Protein AF-A0A939E049-F1 (afdb_monomer_lite)

Structure (mmCIF, N/CA/C/O backbone):
data_AF-A0A939E049-F1
#
_entry.id   AF-A0A939E049-F1
#
loop_
_atom_site.group_PDB
_atom_site.id
_atom_site.type_symbol
_atom_site.label_atom_id
_atom_site.label_alt_id
_atom_site.label_comp_id
_atom_site.label_asym_id
_atom_site.label_entity_id
_atom_site.label_seq_id
_atom_site.pdbx_PDB_ins_code
_atom_site.Cartn_x
_atom_site.Cartn_y
_atom_site.Cartn_z
_atom_site.occupancy
_atom_site.B_iso_or_equiv
_atom_site.auth_seq_id
_atom_site.auth_comp_id
_atom_site.auth_asym_id
_atom_site.auth_atom_id
_atom_site.pdbx_PDB_model_num
ATOM 1 N N . MET A 1 1 ? -2.236 -3.143 -57.380 1.00 37.94 1 MET A N 1
ATOM 2 C CA . MET A 1 1 ? -2.423 -2.327 -56.163 1.00 37.94 1 MET A CA 1
ATOM 3 C C . MET A 1 1 ? -1.819 -3.123 -55.020 1.00 37.94 1 MET A C 1
ATOM 5 O O . MET A 1 1 ? -2.376 -4.151 -54.667 1.00 37.94 1 MET A O 1
ATOM 9 N N . GLN A 1 2 ? -0.617 -2.761 -54.569 1.00 30.33 2 GLN A N 1
ATOM 10 C CA . GLN A 1 2 ? 0.018 -3.414 -53.423 1.00 30.33 2 GLN A CA 1
ATOM 11 C C . GLN A 1 2 ? -0.693 -2.926 -52.161 1.00 30.33 2 GLN A C 1
ATOM 13 O O . GLN A 1 2 ? -0.712 -1.729 -51.885 1.00 30.33 2 GLN A O 1
ATOM 18 N N . THR A 1 3 ? -1.334 -3.838 -51.439 1.00 31.66 3 THR A N 1
ATOM 19 C CA . THR A 1 3 ? -1.808 -3.597 -50.078 1.00 31.66 3 THR A CA 1
ATOM 20 C C . THR A 1 3 ? -0.589 -3.457 -49.184 1.00 31.66 3 THR A C 1
ATOM 22 O O . THR A 1 3 ? 0.091 -4.438 -48.894 1.00 31.66 3 THR A O 1
ATOM 25 N N . THR A 1 4 ? -0.286 -2.226 -48.786 1.00 34.16 4 THR A N 1
ATOM 26 C CA . THR A 1 4 ? 0.674 -1.944 -47.725 1.00 34.16 4 THR A CA 1
ATOM 27 C C . THR A 1 4 ? 0.083 -2.495 -46.432 1.00 34.16 4 THR A C 1
ATOM 29 O O . THR A 1 4 ? -0.812 -1.889 -45.843 1.00 34.16 4 THR A O 1
ATOM 32 N N . GLU A 1 5 ? 0.525 -3.681 -46.020 1.00 33.44 5 GLU A N 1
ATOM 33 C CA . GLU A 1 5 ? 0.277 -4.163 -44.668 1.00 33.44 5 GLU A CA 1
ATOM 34 C C . GLU A 1 5 ? 0.884 -3.148 -43.699 1.00 33.44 5 GLU A C 1
ATOM 36 O O . GLU A 1 5 ? 2.096 -2.934 -43.654 1.00 33.44 5 GLU A O 1
ATOM 41 N N . SER A 1 6 ? 0.017 -2.481 -42.941 1.00 34.56 6 SER A N 1
ATOM 42 C CA . SER A 1 6 ? 0.416 -1.753 -41.747 1.00 34.56 6 SER A CA 1
ATOM 43 C C . SER A 1 6 ? 0.964 -2.780 -40.757 1.00 34.56 6 SER A C 1
ATOM 45 O O . SER A 1 6 ? 0.207 -3.394 -40.001 1.00 34.56 6 SER A O 1
ATOM 47 N N . MET A 1 7 ? 2.280 -3.013 -40.790 1.00 31.47 7 MET A N 1
ATOM 48 C CA . MET A 1 7 ? 2.975 -3.712 -39.715 1.00 31.47 7 MET A CA 1
ATOM 49 C C . MET A 1 7 ? 2.824 -2.860 -38.461 1.00 31.47 7 MET A C 1
ATOM 51 O O . MET A 1 7 ? 3.573 -1.916 -38.216 1.00 31.47 7 MET A O 1
ATOM 55 N N . THR A 1 8 ? 1.811 -3.182 -37.666 1.00 34.44 8 THR A N 1
ATOM 56 C CA . THR A 1 8 ? 1.697 -2.661 -36.312 1.00 34.44 8 THR A CA 1
ATOM 57 C C . THR A 1 8 ? 2.803 -3.349 -35.518 1.00 34.44 8 THR A C 1
ATOM 59 O O . THR A 1 8 ? 2.624 -4.465 -35.037 1.00 34.44 8 THR A O 1
ATOM 62 N N . TYR A 1 9 ? 3.987 -2.733 -35.462 1.00 35.28 9 TYR A N 1
ATOM 63 C CA . TYR A 1 9 ? 5.087 -3.173 -34.607 1.00 35.28 9 TYR A CA 1
ATOM 64 C C . TYR A 1 9 ? 4.643 -3.016 -33.148 1.00 35.28 9 TYR A C 1
ATOM 66 O O . TYR A 1 9 ? 4.849 -1.976 -32.530 1.00 35.28 9 TYR A O 1
ATOM 74 N N . GLY A 1 10 ? 3.974 -4.031 -32.603 1.00 39.75 10 GLY A N 1
ATOM 75 C CA . GLY A 1 10 ? 3.722 -4.108 -31.170 1.00 39.75 10 GLY A CA 1
ATOM 76 C C . GLY A 1 10 ? 5.048 -4.370 -30.469 1.00 39.75 10 GLY A C 1
ATOM 77 O O . GLY A 1 10 ? 5.651 -5.424 -30.690 1.00 39.75 10 GLY A O 1
ATOM 78 N N . LEU A 1 11 ? 5.510 -3.441 -29.623 1.00 49.62 11 LEU A N 1
ATOM 79 C CA . LEU A 1 11 ? 6.768 -3.611 -28.887 1.00 49.62 11 LEU A CA 1
ATOM 80 C C . LEU A 1 11 ? 6.689 -4.852 -27.973 1.00 49.62 11 LEU A C 1
ATOM 82 O O . LEU A 1 11 ? 7.727 -5.414 -27.637 1.00 49.62 11 LEU A O 1
ATOM 86 N N . ALA A 1 12 ? 5.477 -5.335 -27.671 1.00 49.59 12 ALA A N 1
ATOM 87 C CA . ALA A 1 12 ? 5.148 -6.582 -26.981 1.00 49.59 12 ALA A CA 1
ATOM 88 C C . ALA A 1 12 ? 5.920 -7.843 -27.433 1.00 49.59 12 ALA A C 1
ATOM 90 O O . ALA A 1 12 ? 6.139 -8.726 -26.604 1.00 49.59 12 ALA A O 1
ATOM 91 N N . PHE A 1 13 ? 6.347 -7.941 -28.701 1.00 52.72 13 PHE A N 1
ATOM 92 C CA . PHE A 1 13 ? 7.025 -9.134 -29.247 1.00 52.72 13 PHE A CA 1
ATOM 93 C C . PHE A 1 13 ? 8.553 -8.996 -29.374 1.00 52.72 13 PHE A C 1
ATOM 95 O O . PHE A 1 13 ? 9.225 -9.947 -29.771 1.00 52.72 13 PHE A O 1
ATOM 102 N N . ALA A 1 14 ? 9.118 -7.832 -29.039 1.00 65.19 14 ALA A N 1
ATOM 103 C CA . ALA A 1 14 ? 10.552 -7.569 -29.136 1.00 65.19 14 ALA A CA 1
ATOM 104 C C . ALA A 1 14 ? 11.279 -7.801 -27.797 1.00 65.19 14 ALA A C 1
ATOM 106 O O . ALA A 1 14 ? 10.735 -7.549 -26.722 1.00 65.19 14 ALA A O 1
ATOM 107 N N . GLY A 1 15 ? 12.532 -8.266 -27.865 1.00 72.56 15 GLY A N 1
ATOM 108 C CA . GLY A 1 15 ? 13.430 -8.380 -26.711 1.00 72.56 15 GLY A CA 1
ATOM 109 C C . GLY A 1 15 ? 14.356 -7.166 -26.587 1.00 72.56 15 GLY A C 1
ATOM 110 O O . GLY A 1 15 ? 15.141 -6.903 -27.502 1.00 72.56 15 GLY A O 1
ATOM 111 N N . TYR A 1 16 ? 14.325 -6.464 -25.456 1.00 80.00 16 TYR A N 1
ATOM 112 C CA . TYR A 1 16 ? 15.105 -5.239 -25.209 1.00 80.00 16 TYR A CA 1
ATOM 113 C C . TYR A 1 16 ? 16.393 -5.527 -24.442 1.00 80.00 16 TYR A C 1
ATOM 115 O O . TYR A 1 16 ? 16.383 -6.362 -23.545 1.00 80.00 16 TYR A O 1
ATOM 123 N N . SER A 1 17 ? 17.499 -4.845 -24.755 1.00 85.19 17 SER A N 1
ATOM 124 C CA . SER A 1 17 ? 18.690 -4.889 -23.892 1.00 85.19 17 SER A CA 1
ATOM 125 C C . SER A 1 17 ? 18.440 -4.112 -22.596 1.00 85.19 17 SER A C 1
ATOM 127 O O . SER A 1 17 ? 17.544 -3.269 -22.534 1.00 85.19 17 SER A O 1
ATOM 129 N N . LEU A 1 18 ? 19.254 -4.355 -21.563 1.00 84.25 18 LEU A N 1
ATOM 130 C CA . LEU A 1 18 ? 19.181 -3.596 -20.309 1.00 84.25 18 LEU A CA 1
ATOM 131 C C . LEU A 1 18 ? 19.306 -2.081 -20.538 1.00 84.25 18 LEU A C 1
ATOM 133 O O . LEU A 1 18 ? 18.567 -1.314 -19.931 1.00 84.25 18 LEU A O 1
ATOM 137 N N . GLU A 1 19 ? 20.197 -1.670 -21.440 1.00 86.56 19 GLU A N 1
ATOM 138 C CA . GLU A 1 19 ? 20.427 -0.263 -21.793 1.00 86.56 19 GLU A CA 1
ATOM 139 C C . GLU A 1 19 ? 19.165 0.365 -22.399 1.00 86.56 19 GLU A C 1
ATOM 141 O O . GLU A 1 19 ? 18.721 1.417 -21.943 1.00 86.56 19 GLU A O 1
ATOM 146 N N . SER A 1 20 ? 18.516 -0.318 -23.351 1.00 85.50 20 SER A N 1
ATOM 147 C CA . SER A 1 20 ? 17.261 0.165 -23.940 1.00 85.50 20 SER A CA 1
ATOM 148 C C . SER A 1 20 ? 16.131 0.232 -22.913 1.00 85.50 20 SER A C 1
ATOM 150 O O . SER A 1 20 ? 15.337 1.167 -22.932 1.00 85.50 20 SER A O 1
ATOM 152 N N . VAL A 1 21 ? 16.055 -0.724 -21.981 1.00 85.38 21 VAL A N 1
ATOM 153 C CA . VAL A 1 21 ? 15.070 -0.670 -20.889 1.00 85.38 21 VAL A CA 1
ATOM 154 C C . VAL A 1 21 ? 15.320 0.530 -19.977 1.00 85.38 21 VAL A C 1
ATOM 156 O O . VAL A 1 21 ? 14.376 1.225 -19.608 1.00 85.38 21 VAL A O 1
ATOM 159 N N . GLN A 1 22 ? 16.576 0.788 -19.611 1.00 87.06 22 GLN A N 1
ATOM 160 C CA . GLN A 1 22 ? 16.952 1.929 -18.774 1.00 87.06 22 GLN A CA 1
ATOM 161 C C . GLN A 1 22 ? 16.591 3.260 -19.434 1.00 87.06 22 GLN A C 1
ATOM 163 O O . GLN A 1 22 ? 16.069 4.145 -18.755 1.00 87.06 22 GLN A O 1
ATOM 168 N N . GLU A 1 23 ? 16.824 3.376 -20.741 1.00 86.44 23 GLU A N 1
ATOM 169 C CA . GLU A 1 23 ? 16.473 4.546 -21.541 1.00 86.44 23 GLU A CA 1
ATOM 170 C C . GLU A 1 23 ? 14.954 4.741 -21.619 1.00 86.44 23 GLU A C 1
ATOM 172 O O . GLU A 1 23 ? 14.451 5.780 -21.192 1.00 86.44 23 GLU A O 1
ATOM 177 N N . ILE A 1 24 ? 14.210 3.721 -22.067 1.00 83.31 24 ILE A N 1
ATOM 178 C CA . ILE A 1 24 ? 12.747 3.786 -22.229 1.00 83.31 24 ILE A CA 1
ATOM 179 C C . ILE A 1 24 ? 12.058 4.096 -20.897 1.00 83.31 24 ILE A C 1
ATOM 181 O O . ILE A 1 24 ? 11.132 4.905 -20.834 1.00 83.31 24 ILE A O 1
ATOM 185 N N . LEU A 1 25 ? 12.504 3.455 -19.815 1.00 80.19 25 LEU A N 1
ATOM 186 C CA . LEU A 1 25 ? 11.903 3.641 -18.500 1.00 80.19 25 LEU A CA 1
ATOM 187 C C . LEU A 1 25 ? 12.469 4.846 -17.752 1.00 80.19 25 LEU A C 1
ATOM 189 O O . LEU A 1 25 ? 11.893 5.210 -16.729 1.00 80.19 25 LEU A O 1
ATOM 193 N N . GLY A 1 26 ? 13.574 5.452 -18.196 1.00 82.62 26 GLY A N 1
ATOM 194 C CA . GLY A 1 26 ? 14.281 6.517 -17.480 1.00 82.62 26 GLY A CA 1
ATOM 195 C C . GLY A 1 26 ? 14.692 6.098 -16.064 1.00 82.62 26 GLY A C 1
ATOM 196 O O . GLY A 1 26 ? 14.348 6.780 -15.086 1.00 82.62 26 GLY A O 1
ATOM 197 N N . ILE A 1 27 ? 15.332 4.934 -15.923 1.00 80.00 27 ILE A N 1
ATOM 198 C CA . ILE A 1 27 ? 15.734 4.346 -14.634 1.00 80.00 27 ILE A CA 1
ATOM 199 C C . ILE A 1 27 ? 17.224 3.997 -14.603 1.00 80.00 27 ILE A C 1
ATOM 201 O O . ILE A 1 27 ? 17.812 3.629 -15.612 1.00 80.00 27 ILE A O 1
ATOM 205 N N . SER A 1 28 ? 17.833 4.074 -13.417 1.00 83.75 28 SER A N 1
ATOM 206 C CA . SER A 1 28 ? 19.213 3.629 -13.203 1.00 83.75 28 SER A CA 1
ATOM 207 C C . SER A 1 28 ? 19.324 2.104 -13.121 1.00 83.75 28 SER A C 1
ATOM 209 O O . SER A 1 28 ? 18.340 1.414 -12.846 1.00 83.75 28 SER A O 1
ATOM 211 N N . ASP A 1 29 ? 20.544 1.581 -13.252 1.00 82.06 29 ASP A N 1
ATOM 212 C CA . ASP A 1 29 ? 20.837 0.149 -13.113 1.00 82.06 29 ASP A CA 1
ATOM 213 C C . ASP A 1 29 ? 20.329 -0.450 -11.793 1.00 82.06 29 ASP A C 1
ATOM 215 O O . ASP A 1 29 ? 19.644 -1.473 -11.781 1.00 82.06 29 ASP A O 1
ATOM 219 N N . GLY A 1 30 ? 20.532 0.254 -10.676 1.00 78.75 30 GLY A N 1
ATOM 220 C CA . GLY A 1 30 ? 20.027 -0.185 -9.374 1.00 78.75 30 GLY A CA 1
ATOM 221 C C . GLY A 1 30 ? 18.496 -0.293 -9.308 1.00 78.75 30 GLY A C 1
ATOM 222 O O . GLY A 1 30 ? 17.971 -1.158 -8.607 1.00 78.75 30 GLY A O 1
ATOM 223 N N . ARG A 1 31 ? 17.762 0.552 -10.048 1.00 77.50 31 ARG A N 1
ATOM 224 C CA . ARG A 1 31 ? 16.296 0.451 -10.165 1.00 77.50 31 ARG A CA 1
ATOM 225 C C . ARG A 1 31 ? 15.887 -0.678 -11.110 1.00 77.50 31 ARG A C 1
ATOM 227 O O . ARG A 1 31 ? 14.965 -1.411 -10.775 1.00 77.50 31 ARG A O 1
ATOM 234 N N . ALA A 1 32 ? 16.589 -0.863 -12.227 1.00 80.56 32 ALA A N 1
ATOM 235 C CA . ALA A 1 32 ? 16.346 -1.982 -13.136 1.00 80.56 32 ALA A CA 1
ATOM 236 C C . ALA A 1 32 ? 16.563 -3.333 -12.432 1.00 80.56 32 ALA A C 1
ATOM 238 O O . ALA A 1 32 ? 15.713 -4.216 -12.517 1.00 80.56 32 ALA A O 1
ATOM 239 N N . LYS A 1 33 ? 17.635 -3.467 -11.638 1.00 78.44 33 LYS A N 1
ATOM 240 C CA . LYS A 1 33 ? 17.877 -4.649 -10.799 1.00 78.44 33 LYS A CA 1
ATOM 241 C C . LYS A 1 33 ? 16.715 -4.921 -9.840 1.00 78.44 33 LYS A C 1
ATOM 243 O O . LYS A 1 33 ? 16.215 -6.036 -9.811 1.00 78.44 33 LYS A O 1
ATOM 248 N N . LYS A 1 34 ? 16.248 -3.897 -9.126 1.00 73.31 34 LYS A N 1
ATOM 249 C CA . LYS A 1 34 ? 15.100 -3.993 -8.213 1.00 73.31 34 LYS A CA 1
ATOM 250 C C . LYS A 1 34 ? 13.823 -4.482 -8.906 1.00 73.31 34 LYS A C 1
ATOM 252 O O . LYS A 1 34 ? 13.119 -5.322 -8.359 1.00 73.31 34 LYS A O 1
ATOM 257 N N . LEU A 1 35 ? 13.549 -4.002 -10.121 1.00 76.38 35 LEU A N 1
ATOM 258 C CA . LEU A 1 35 ? 12.419 -4.480 -10.927 1.00 76.38 35 LEU A CA 1
ATOM 259 C C . LEU A 1 35 ? 12.574 -5.957 -11.335 1.00 76.38 35 LEU A C 1
ATOM 261 O O . LEU A 1 35 ? 11.581 -6.684 -11.341 1.00 76.38 35 LEU A O 1
ATOM 265 N N . ARG A 1 36 ? 13.799 -6.420 -11.632 1.00 75.75 36 ARG A N 1
ATOM 266 C CA . ARG A 1 36 ? 14.085 -7.842 -11.918 1.00 75.75 36 ARG A CA 1
ATOM 267 C C . ARG A 1 36 ? 13.884 -8.731 -10.697 1.00 75.75 36 ARG A C 1
ATOM 269 O O . ARG A 1 36 ? 13.180 -9.727 -10.797 1.00 75.75 36 ARG A O 1
ATOM 276 N N . ASP A 1 37 ? 14.448 -8.347 -9.550 1.00 69.31 37 ASP A N 1
ATOM 277 C CA . ASP A 1 37 ? 14.369 -9.115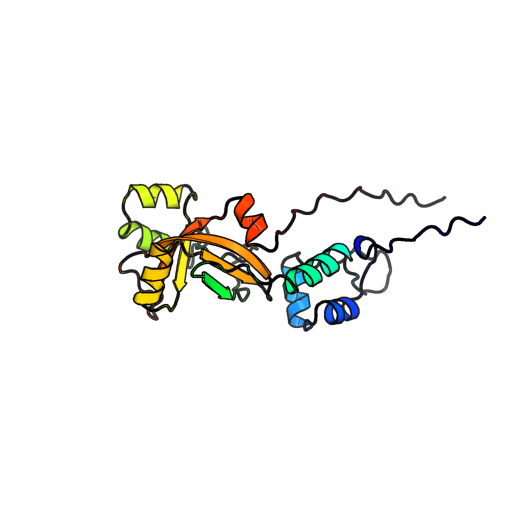 -8.296 1.00 69.31 37 ASP A CA 1
ATOM 278 C C . ASP A 1 37 ? 12.907 -9.351 -7.851 1.00 69.31 37 ASP A C 1
ATOM 280 O O . ASP A 1 37 ? 12.624 -10.265 -7.081 1.00 69.31 37 ASP A O 1
ATOM 284 N N . GLN A 1 38 ? 11.975 -8.533 -8.352 1.00 63.53 38 GLN A N 1
ATOM 285 C CA . GLN A 1 38 ? 10.536 -8.582 -8.079 1.00 63.53 38 GLN A CA 1
ATOM 286 C C . GLN A 1 38 ? 9.701 -9.145 -9.241 1.00 63.53 38 GLN A C 1
ATOM 288 O O . GLN A 1 38 ? 8.477 -9.038 -9.228 1.00 63.53 38 GLN A O 1
ATOM 293 N N . ASN A 1 39 ? 10.332 -9.715 -10.274 1.00 68.50 39 ASN A N 1
ATOM 294 C CA . ASN A 1 39 ? 9.663 -10.234 -11.475 1.00 68.50 39 ASN A CA 1
ATOM 295 C C . ASN A 1 39 ? 8.764 -9.208 -12.206 1.00 68.50 39 ASN A C 1
ATOM 297 O O . ASN A 1 39 ? 7.828 -9.597 -12.908 1.00 68.50 39 ASN A O 1
ATOM 301 N N . LEU A 1 40 ? 9.041 -7.904 -12.059 1.00 70.50 40 LEU A N 1
ATOM 302 C CA . LEU A 1 40 ? 8.375 -6.823 -12.804 1.00 70.50 40 LEU A CA 1
ATOM 303 C C . LEU A 1 40 ? 9.030 -6.578 -14.166 1.00 70.50 40 LEU A C 1
ATOM 305 O O . LEU A 1 40 ? 8.385 -6.081 -15.082 1.00 70.50 40 LEU A O 1
ATOM 309 N N . LEU A 1 41 ? 10.312 -6.919 -14.284 1.00 75.56 41 LEU A N 1
ATOM 310 C CA . LEU A 1 41 ? 11.079 -6.865 -15.519 1.00 75.56 41 LEU A CA 1
ATOM 311 C C . LEU A 1 41 ? 11.722 -8.237 -15.734 1.00 75.56 41 LEU A C 1
ATOM 313 O O . LEU A 1 41 ? 12.724 -8.555 -15.092 1.00 75.56 41 LEU A O 1
ATOM 317 N N . ARG A 1 42 ? 11.133 -9.076 -16.591 1.00 73.81 42 ARG A N 1
ATOM 318 C CA . ARG A 1 42 ? 11.570 -10.470 -16.735 1.00 73.81 42 ARG A CA 1
ATOM 319 C C . ARG A 1 42 ? 12.596 -10.623 -17.856 1.00 73.81 42 ARG A C 1
ATOM 321 O O . ARG A 1 42 ? 12.327 -10.187 -18.982 1.00 73.81 42 ARG A O 1
ATOM 328 N N . PRO A 1 43 ? 13.752 -11.254 -17.587 1.00 74.06 43 PRO A N 1
ATOM 329 C CA . PRO A 1 43 ? 14.668 -11.625 -18.646 1.00 74.06 43 PRO A CA 1
ATOM 330 C C . PRO A 1 43 ? 14.069 -12.776 -19.469 1.00 74.06 43 PRO A C 1
ATOM 332 O O . PRO A 1 43 ? 13.550 -13.748 -18.920 1.00 74.06 43 PRO A O 1
ATOM 335 N N . THR A 1 44 ? 14.146 -12.687 -20.792 1.00 69.06 44 THR A N 1
ATOM 336 C CA . THR A 1 44 ? 13.925 -13.825 -21.682 1.00 69.06 44 THR A CA 1
ATOM 337 C C . THR A 1 44 ? 15.155 -14.731 -21.632 1.00 69.06 44 THR A C 1
ATOM 339 O O . THR A 1 44 ? 16.274 -14.215 -21.728 1.00 69.06 44 THR A O 1
ATOM 342 N N . PRO A 1 45 ? 14.989 -16.057 -21.507 1.00 59.19 45 PRO A N 1
ATOM 343 C CA . PRO A 1 45 ? 16.111 -16.979 -21.604 1.00 59.19 45 PRO A CA 1
ATOM 344 C C . PRO A 1 45 ? 16.710 -16.886 -23.012 1.00 59.19 45 PRO A C 1
ATOM 346 O O . PRO A 1 45 ? 16.058 -17.241 -23.988 1.00 59.19 45 PRO A O 1
ATOM 349 N N . ASP A 1 46 ? 17.934 -16.370 -23.122 1.00 55.12 46 ASP A N 1
ATOM 350 C CA . ASP A 1 46 ? 18.662 -16.332 -24.390 1.00 55.12 46 ASP A CA 1
ATOM 351 C C . ASP A 1 46 ? 19.449 -17.645 -24.541 1.00 55.12 46 ASP A C 1
ATOM 353 O O . ASP A 1 46 ? 20.267 -17.998 -23.687 1.00 55.12 46 ASP A O 1
ATOM 357 N N . SER A 1 47 ? 19.177 -18.408 -25.602 1.00 44.91 47 SER A N 1
ATOM 358 C CA . SER A 1 47 ? 19.735 -19.748 -25.850 1.00 44.91 47 SER A CA 1
ATOM 359 C C . SER A 1 47 ? 21.162 -19.729 -26.428 1.00 44.91 47 SER A C 1
ATOM 361 O O . SER A 1 47 ? 21.641 -20.735 -26.949 1.00 44.91 47 SER A O 1
ATOM 363 N N . GLY A 1 48 ? 21.857 -18.590 -26.366 1.00 46.53 48 GLY A N 1
ATOM 364 C CA . GLY A 1 48 ? 23.174 -18.383 -26.966 1.00 46.53 48 GLY A CA 1
ATOM 365 C C . GLY A 1 48 ? 24.307 -18.244 -25.947 1.00 46.53 48 GLY A C 1
ATOM 366 O O . GLY A 1 48 ? 24.185 -17.569 -24.925 1.00 46.53 48 GLY A O 1
ATOM 367 N N . LYS A 1 49 ? 25.467 -18.841 -26.252 1.00 42.94 49 LYS A N 1
ATOM 368 C CA . LYS A 1 49 ? 26.731 -18.623 -25.525 1.00 42.94 49 LYS A CA 1
ATOM 369 C C . LYS A 1 49 ? 27.180 -17.161 -25.674 1.00 42.94 49 LYS A C 1
ATOM 371 O O . LYS A 1 49 ? 27.932 -16.827 -26.580 1.00 42.94 49 LYS A O 1
ATOM 376 N N . GLY A 1 50 ? 26.720 -16.298 -24.772 1.00 50.34 50 GLY A N 1
ATOM 377 C CA . GLY A 1 50 ? 27.086 -14.881 -24.727 1.00 50.34 50 GLY A CA 1
ATOM 378 C C . GLY A 1 50 ? 26.063 -14.083 -23.929 1.00 50.34 50 GLY A C 1
ATOM 379 O O . GLY A 1 50 ? 25.123 -13.548 -24.496 1.00 50.34 50 GLY A O 1
ATOM 380 N N . LYS A 1 51 ? 26.239 -14.044 -22.603 1.00 54.50 51 LYS A N 1
ATOM 381 C CA . LYS A 1 51 ? 25.315 -13.507 -21.586 1.00 54.50 51 LYS A CA 1
ATOM 382 C C . LYS A 1 51 ? 24.941 -12.028 -21.793 1.00 54.50 51 LYS A C 1
ATOM 384 O O . LYS A 1 51 ? 25.479 -11.158 -21.110 1.00 54.50 51 LYS A O 1
ATOM 389 N N . ARG A 1 52 ? 24.001 -11.722 -22.683 1.00 65.31 52 ARG A N 1
ATOM 390 C CA . ARG A 1 52 ? 23.271 -10.450 -22.655 1.00 65.31 52 ARG A CA 1
ATOM 391 C C . ARG A 1 52 ? 21.818 -10.757 -22.353 1.00 65.31 52 ARG A C 1
ATOM 393 O O . ARG A 1 52 ? 21.138 -11.391 -23.145 1.00 65.31 52 ARG A O 1
ATOM 400 N N . GLU A 1 53 ? 21.370 -10.347 -21.173 1.00 73.44 53 GLU A N 1
ATOM 401 C CA . GLU A 1 53 ? 19.961 -10.460 -20.813 1.00 73.44 53 GLU A CA 1
ATOM 402 C C . GLU A 1 53 ? 19.131 -9.607 -21.771 1.00 73.44 53 GLU A C 1
ATOM 404 O O . GLU A 1 53 ? 19.451 -8.439 -22.023 1.00 73.44 53 GLU A O 1
ATOM 409 N N . ARG A 1 54 ? 18.064 -10.203 -22.299 1.00 79.56 54 ARG A N 1
ATOM 410 C CA . ARG A 1 54 ? 17.032 -9.486 -23.043 1.00 79.56 54 ARG A CA 1
ATOM 411 C C . ARG A 1 54 ? 15.755 -9.474 -22.223 1.00 79.56 54 ARG A C 1
ATOM 413 O O . ARG A 1 54 ? 15.509 -10.412 -21.477 1.00 79.56 54 ARG A O 1
ATOM 420 N N . PHE A 1 55 ? 14.959 -8.424 -22.341 1.00 79.56 55 PHE A N 1
ATOM 421 C CA . PHE A 1 55 ? 13.748 -8.219 -21.552 1.00 79.56 55 PHE A CA 1
ATOM 422 C C . PHE A 1 55 ? 12.517 -8.231 -22.439 1.00 79.56 55 P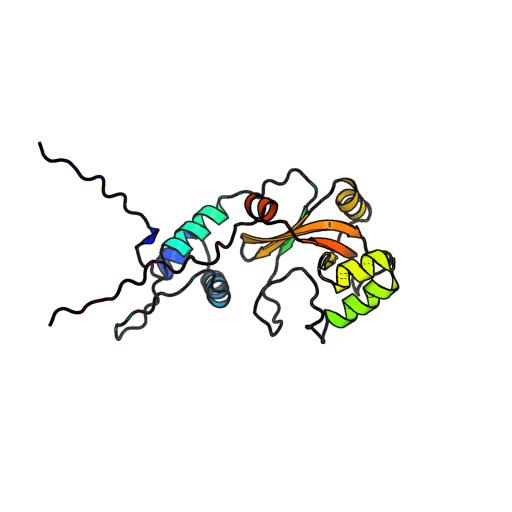HE A C 1
ATOM 424 O O . PHE A 1 55 ? 12.541 -7.690 -23.546 1.00 79.56 55 PHE A O 1
ATOM 431 N N . VAL A 1 56 ? 11.441 -8.837 -21.938 1.00 76.00 56 VAL A N 1
ATOM 432 C CA . VAL A 1 56 ? 10.169 -8.938 -22.659 1.00 76.00 56 VAL A CA 1
ATOM 433 C C . VAL A 1 56 ? 9.612 -7.536 -22.903 1.00 76.00 56 VAL A C 1
ATOM 435 O O . VAL A 1 56 ? 9.359 -6.793 -21.956 1.00 76.00 56 VAL A O 1
ATOM 438 N N . GLY A 1 57 ? 9.373 -7.178 -24.164 1.00 72.12 57 GLY A N 1
ATOM 439 C CA . GLY A 1 57 ? 8.856 -5.863 -24.533 1.00 72.12 57 GLY A CA 1
ATOM 440 C C . GLY A 1 57 ? 7.517 -5.500 -23.906 1.00 72.12 57 GLY A C 1
ATOM 441 O O . GLY A 1 57 ? 7.299 -4.339 -23.582 1.00 72.12 57 GLY A O 1
ATOM 442 N N . TRP A 1 58 ? 6.671 -6.493 -23.626 1.00 70.88 58 TRP A N 1
ATOM 443 C CA . TRP A 1 58 ? 5.440 -6.300 -22.860 1.00 70.88 58 TRP A CA 1
ATOM 444 C C . TRP A 1 58 ? 5.691 -5.710 -21.463 1.00 70.88 58 TRP A C 1
ATOM 446 O O . TRP A 1 58 ? 4.977 -4.800 -21.046 1.00 70.88 58 TRP A O 1
ATOM 456 N N . ASP A 1 59 ? 6.711 -6.197 -20.746 1.00 73.00 59 ASP A N 1
ATOM 457 C CA . ASP A 1 59 ? 7.050 -5.688 -19.410 1.00 73.00 59 ASP A CA 1
ATOM 458 C C . ASP A 1 59 ? 7.541 -4.235 -19.511 1.00 73.00 59 ASP A C 1
ATOM 460 O O . ASP A 1 59 ? 7.171 -3.388 -18.701 1.00 73.00 59 ASP A O 1
ATOM 464 N N . VAL A 1 60 ? 8.319 -3.924 -20.552 1.00 76.12 60 VAL A N 1
ATOM 465 C CA . VAL A 1 60 ? 8.854 -2.579 -20.809 1.00 76.12 60 VAL A CA 1
ATOM 466 C C . VAL A 1 60 ? 7.743 -1.593 -21.181 1.00 76.12 60 VAL A C 1
ATOM 468 O O . VAL A 1 60 ? 7.656 -0.529 -20.573 1.00 76.12 60 VAL A O 1
ATOM 471 N N . GLU A 1 61 ? 6.862 -1.941 -22.124 1.00 72.19 61 GLU A N 1
ATOM 472 C CA . GLU A 1 61 ? 5.692 -1.127 -22.494 1.00 72.19 61 GLU A CA 1
ATOM 473 C C . GLU A 1 61 ? 4.788 -0.877 -21.292 1.00 72.19 61 GLU A C 1
ATOM 475 O O . GLU A 1 61 ? 4.352 0.251 -21.055 1.00 72.19 61 GLU A O 1
ATOM 480 N N . TYR A 1 62 ? 4.520 -1.928 -20.515 1.00 72.56 62 TYR A N 1
ATOM 481 C CA . TYR A 1 62 ? 3.693 -1.834 -19.328 1.00 72.56 62 TYR A CA 1
ATOM 482 C C . TYR A 1 62 ? 4.292 -0.863 -18.306 1.00 72.56 62 TYR A C 1
ATOM 484 O O . TYR A 1 62 ? 3.595 0.040 -17.843 1.00 72.56 62 TYR A O 1
ATOM 492 N N . LEU A 1 63 ? 5.578 -1.012 -17.978 1.00 76.19 63 LEU A N 1
ATOM 493 C CA . LEU A 1 63 ? 6.263 -0.141 -17.023 1.00 76.19 63 LEU A CA 1
ATOM 494 C C . LEU A 1 63 ? 6.356 1.303 -17.545 1.00 76.19 63 LEU A C 1
ATOM 496 O O . LEU A 1 63 ? 6.158 2.245 -16.776 1.00 76.19 63 LEU A O 1
ATOM 500 N N . ALA A 1 64 ? 6.587 1.502 -18.844 1.00 75.25 64 ALA A N 1
ATOM 501 C CA . ALA A 1 64 ? 6.605 2.827 -19.461 1.00 75.25 64 ALA A CA 1
ATOM 502 C C . ALA A 1 64 ? 5.230 3.510 -19.366 1.00 75.25 64 ALA A C 1
ATOM 504 O O . ALA A 1 64 ? 5.131 4.650 -18.907 1.00 75.25 64 ALA A O 1
ATOM 505 N N . ALA A 1 65 ? 4.157 2.796 -19.720 1.00 70.19 65 ALA A N 1
ATOM 506 C CA . ALA A 1 65 ? 2.789 3.298 -19.628 1.00 70.19 65 ALA A CA 1
ATOM 507 C C . ALA A 1 65 ? 2.353 3.538 -18.177 1.00 70.19 65 ALA A C 1
ATOM 509 O O . ALA A 1 65 ? 1.725 4.551 -17.879 1.00 70.19 65 ALA A O 1
ATOM 510 N N . ALA A 1 66 ? 2.694 2.635 -17.255 1.00 69.19 66 ALA A N 1
ATOM 511 C CA . ALA A 1 66 ? 2.356 2.775 -15.844 1.00 69.19 66 ALA A CA 1
ATOM 512 C C . ALA A 1 66 ? 3.057 3.982 -15.201 1.00 69.19 66 ALA A C 1
ATOM 514 O O . ALA A 1 66 ? 2.459 4.654 -14.369 1.00 69.19 66 ALA A O 1
ATOM 515 N N . ARG A 1 67 ? 4.277 4.329 -15.629 1.00 69.69 67 ARG A N 1
ATOM 516 C CA . ARG A 1 67 ? 4.990 5.523 -15.144 1.00 69.69 67 ARG A CA 1
ATOM 517 C C . ARG A 1 67 ? 4.335 6.840 -15.583 1.00 69.69 67 ARG A C 1
ATOM 519 O O . ARG A 1 67 ? 4.513 7.855 -14.916 1.00 69.69 67 ARG A O 1
ATOM 526 N N . GLN A 1 68 ? 3.589 6.832 -16.687 1.00 66.19 68 GLN A N 1
ATOM 527 C CA . GLN A 1 68 ? 2.870 8.007 -17.196 1.00 66.19 68 GLN A CA 1
ATOM 528 C C . GLN A 1 68 ? 1.466 8.167 -16.594 1.00 66.19 68 GLN A C 1
ATOM 530 O O . GLN A 1 68 ? 0.820 9.194 -16.806 1.00 66.19 68 GLN A O 1
ATOM 535 N N . ARG A 1 69 ? 0.975 7.180 -15.835 1.00 67.19 69 ARG A N 1
ATOM 536 C CA . ARG A 1 69 ? -0.320 7.273 -15.158 1.00 67.19 69 ARG A CA 1
ATOM 537 C C . ARG A 1 69 ? -0.148 8.027 -13.848 1.00 67.19 69 ARG A C 1
ATOM 539 O O . ARG A 1 69 ? 0.466 7.535 -12.906 1.00 67.19 69 ARG A O 1
ATOM 546 N N . ALA A 1 70 ? -0.706 9.232 -13.786 1.00 65.81 70 ALA A N 1
ATOM 547 C CA . ALA A 1 70 ? -0.918 9.890 -12.508 1.00 65.81 70 ALA A CA 1
ATOM 548 C C . ALA A 1 70 ? -1.879 9.036 -11.671 1.00 65.81 70 ALA A C 1
ATOM 550 O O . ALA A 1 70 ? -2.872 8.532 -12.200 1.00 65.81 70 ALA A O 1
ATOM 551 N N . LEU A 1 71 ? -1.601 8.890 -10.374 1.00 68.62 71 LEU A N 1
ATOM 552 C CA . LEU A 1 71 ? -2.573 8.316 -9.450 1.00 68.62 71 LEU A CA 1
ATOM 553 C C . LEU A 1 71 ? -3.800 9.245 -9.458 1.00 68.62 71 LEU A C 1
ATOM 555 O O . LEU A 1 71 ? -3.636 10.431 -9.158 1.00 68.62 71 LEU A O 1
ATOM 559 N N . PRO A 1 72 ? -5.004 8.775 -9.829 1.00 66.06 72 PRO A N 1
ATOM 560 C CA . PRO A 1 72 ? -6.197 9.609 -9.800 1.00 66.06 72 PRO A CA 1
ATOM 561 C C . PRO A 1 72 ? -6.626 9.796 -8.343 1.00 66.06 72 PRO A C 1
ATOM 563 O O . PRO A 1 72 ? -7.455 9.054 -7.819 1.00 66.06 72 PRO A O 1
ATOM 566 N N . VAL A 1 73 ? -5.999 10.755 -7.662 1.00 65.25 73 VAL A N 1
ATOM 567 C CA . VAL A 1 73 ? -6.231 11.008 -6.242 1.00 65.25 73 VAL A CA 1
ATOM 568 C C . VAL A 1 73 ? -7.345 12.033 -6.074 1.00 65.25 73 VAL A C 1
ATOM 570 O O . VAL A 1 73 ? -7.116 13.236 -6.150 1.00 65.25 73 VAL A O 1
ATOM 573 N N . THR A 1 74 ? -8.570 11.562 -5.858 1.00 78.38 74 THR A N 1
ATOM 574 C CA . THR A 1 74 ? -9.714 12.428 -5.513 1.00 78.38 74 THR A CA 1
ATOM 575 C C . THR A 1 74 ? -9.949 12.529 -4.006 1.00 78.38 74 THR A C 1
ATOM 577 O O . THR A 1 74 ? -10.867 13.219 -3.580 1.00 78.38 74 THR A O 1
ATOM 580 N N . GLN A 1 75 ? -9.141 11.834 -3.203 1.00 85.25 75 GLN A N 1
ATOM 581 C CA . GLN A 1 75 ? -9.317 11.664 -1.760 1.00 85.25 75 GLN A CA 1
ATOM 582 C C . GLN A 1 75 ? -7.961 11.662 -1.031 1.00 85.25 75 GLN A C 1
ATOM 584 O O . GLN A 1 75 ? -6.928 11.441 -1.672 1.00 85.25 75 GLN A O 1
ATOM 589 N N . PRO A 1 76 ? -7.914 11.893 0.293 1.00 90.62 76 PRO A N 1
ATOM 590 C CA . PRO A 1 76 ? -6.664 11.871 1.051 1.00 90.62 76 PRO A CA 1
ATOM 591 C C . PRO A 1 76 ? -5.920 10.554 0.856 1.00 90.62 76 PRO A C 1
ATOM 593 O O . PRO A 1 76 ? -6.532 9.486 0.844 1.00 90.62 76 PRO A O 1
ATOM 596 N N . THR A 1 77 ? -4.603 10.623 0.661 1.00 89.75 77 THR A N 1
ATOM 597 C CA . THR A 1 77 ? -3.817 9.440 0.298 1.00 89.75 77 THR A CA 1
ATOM 598 C C . THR A 1 77 ? -2.497 9.360 1.040 1.00 89.75 77 THR A C 1
ATOM 600 O O . THR A 1 77 ? -1.694 10.291 1.012 1.00 89.75 77 THR A O 1
ATOM 603 N N . LEU A 1 78 ? -2.256 8.197 1.640 1.00 88.69 78 LEU A N 1
ATOM 604 C CA . LEU A 1 78 ? -0.963 7.782 2.162 1.00 88.69 78 LEU A CA 1
ATOM 605 C C . LEU A 1 78 ? -0.208 6.995 1.104 1.00 88.69 78 LEU A C 1
ATOM 607 O O . LEU A 1 78 ? -0.694 5.982 0.607 1.00 88.69 78 LEU A O 1
ATOM 611 N N . VAL A 1 79 ? 1.009 7.429 0.792 1.00 85.62 79 VAL A N 1
ATOM 612 C CA . VAL A 1 79 ? 1.879 6.722 -0.148 1.00 85.62 79 VAL A CA 1
ATOM 613 C C . VAL A 1 79 ? 3.056 6.131 0.612 1.00 85.62 79 VAL A C 1
ATOM 615 O O . VAL A 1 79 ? 3.917 6.853 1.112 1.00 85.62 79 VAL A O 1
ATOM 618 N N . CYS A 1 80 ? 3.107 4.803 0.685 1.00 77.19 80 CYS A N 1
ATOM 619 C CA . CYS A 1 80 ? 4.229 4.080 1.265 1.00 77.19 80 CYS A CA 1
ATOM 620 C C . CYS A 1 80 ? 5.293 3.946 0.181 1.00 77.19 80 CYS A C 1
ATOM 622 O O . CYS A 1 80 ? 5.133 3.152 -0.748 1.00 77.19 80 CYS A O 1
ATOM 624 N N . ALA A 1 81 ? 6.364 4.734 0.268 1.00 67.06 81 ALA A N 1
ATOM 625 C CA . ALA A 1 81 ? 7.532 4.539 -0.579 1.00 67.06 81 ALA A CA 1
ATOM 626 C C . ALA A 1 81 ? 8.305 3.316 -0.065 1.00 67.06 81 ALA A C 1
ATOM 628 O O . ALA A 1 81 ? 9.217 3.437 0.750 1.00 67.06 81 ALA A O 1
ATOM 629 N N . MET A 1 82 ? 7.916 2.129 -0.525 1.00 62.16 82 MET A N 1
ATOM 630 C CA . MET A 1 82 ? 8.566 0.883 -0.139 1.00 62.16 82 MET A CA 1
ATOM 631 C C . MET A 1 82 ? 9.947 0.817 -0.805 1.00 62.16 82 MET A C 1
ATOM 633 O O . MET A 1 82 ? 10.083 0.503 -1.991 1.00 62.16 82 MET A O 1
ATOM 637 N N . GLY A 1 83 ? 11.000 1.100 -0.037 1.00 49.31 83 GLY A N 1
ATOM 638 C CA . GLY A 1 83 ? 12.284 0.442 -0.267 1.00 49.31 83 GLY A CA 1
ATOM 639 C C . GLY A 1 83 ? 12.099 -1.047 0.025 1.00 49.31 83 GLY A C 1
ATOM 640 O O . GLY A 1 83 ? 11.319 -1.390 0.904 1.00 49.31 83 GLY A O 1
ATOM 641 N N . VAL A 1 84 ? 12.746 -1.948 -0.720 1.00 42.44 84 VAL A N 1
ATOM 642 C CA . VAL A 1 84 ? 12.728 -3.378 -0.363 1.00 42.44 84 VAL A CA 1
ATOM 643 C C . VAL A 1 84 ? 13.428 -3.515 0.988 1.00 42.44 84 VAL A C 1
ATOM 645 O O . VAL A 1 84 ? 14.653 -3.603 1.034 1.00 42.44 84 VAL A O 1
ATOM 648 N N . GLU A 1 85 ? 12.682 -3.474 2.085 1.00 37.69 85 GLU A N 1
ATOM 649 C CA . GLU A 1 85 ? 13.181 -3.991 3.346 1.00 37.69 85 GLU A CA 1
ATOM 650 C C . GLU A 1 85 ? 13.069 -5.511 3.277 1.00 37.69 85 GLU A C 1
ATOM 652 O O . GLU A 1 85 ? 12.038 -6.075 2.906 1.00 37.69 85 GLU A O 1
ATOM 657 N N . HIS A 1 86 ? 14.207 -6.155 3.518 1.00 36.91 86 HIS A N 1
ATOM 658 C CA . HIS A 1 86 ? 14.402 -7.595 3.467 1.00 36.91 86 HIS A CA 1
ATOM 659 C C . HIS A 1 86 ? 13.502 -8.287 4.500 1.00 36.91 86 HIS A C 1
ATOM 661 O O . HIS A 1 86 ? 13.924 -8.552 5.622 1.00 36.91 86 HIS A O 1
ATOM 667 N N . ILE A 1 87 ? 12.278 -8.630 4.110 1.00 39.88 87 ILE A N 1
ATOM 668 C CA . ILE A 1 87 ? 11.509 -9.683 4.770 1.00 39.88 87 ILE A CA 1
ATOM 669 C C . ILE A 1 87 ? 11.625 -10.916 3.882 1.00 39.88 87 ILE A C 1
ATOM 671 O O . ILE A 1 87 ? 11.452 -10.846 2.665 1.00 39.88 87 ILE A O 1
ATOM 675 N N . ALA A 1 88 ? 11.977 -12.044 4.496 1.00 40.78 88 ALA A N 1
ATOM 676 C CA . ALA A 1 88 ? 12.396 -13.291 3.857 1.00 40.78 88 ALA A CA 1
ATOM 677 C C . ALA A 1 88 ? 11.374 -13.929 2.880 1.00 40.78 88 ALA A C 1
ATOM 679 O O . ALA A 1 88 ? 11.680 -14.950 2.269 1.00 40.78 88 ALA A O 1
ATOM 680 N N . TYR A 1 89 ? 10.197 -13.322 2.683 1.00 43.03 89 TYR A N 1
ATOM 681 C CA . TYR A 1 89 ? 9.102 -13.821 1.851 1.00 43.03 89 TYR A CA 1
ATOM 682 C C . TYR A 1 89 ? 8.601 -12.758 0.842 1.00 43.03 89 TYR A C 1
ATOM 684 O O . TYR A 1 89 ? 7.553 -12.147 0.992 1.00 43.03 89 TYR A O 1
ATOM 692 N N . GLN A 1 90 ? 9.421 -12.531 -0.187 1.00 50.19 90 GLN A N 1
ATOM 693 C CA . GLN A 1 90 ? 9.136 -12.257 -1.614 1.00 50.19 90 GLN A CA 1
ATOM 694 C C . GLN A 1 90 ? 8.030 -11.301 -2.135 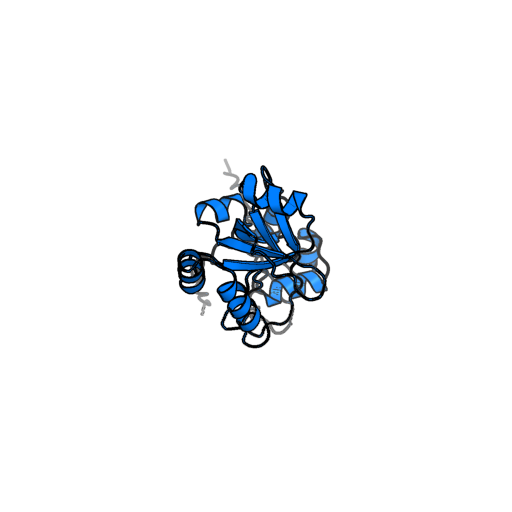1.00 50.19 90 GLN A C 1
ATOM 696 O O . GLN A 1 90 ? 7.949 -11.179 -3.354 1.00 50.19 90 GLN A O 1
ATOM 701 N N . VAL A 1 91 ? 7.248 -10.550 -1.350 1.00 53.19 91 VAL A N 1
ATOM 702 C CA . VAL A 1 91 ? 6.405 -9.472 -1.931 1.00 53.19 91 VAL A CA 1
ATOM 703 C C . VAL A 1 91 ? 6.408 -8.215 -1.053 1.00 53.19 91 VAL A C 1
ATOM 705 O O . VAL A 1 91 ? 6.031 -8.297 0.115 1.00 53.19 91 VAL A O 1
ATOM 708 N N . PRO A 1 92 ? 6.789 -7.036 -1.585 1.00 55.41 92 PRO A N 1
ATOM 709 C CA . PRO A 1 92 ? 6.630 -5.763 -0.898 1.00 55.41 92 PRO A CA 1
ATOM 710 C C . PRO A 1 92 ? 5.156 -5.537 -0.539 1.00 55.41 92 PRO A C 1
ATOM 712 O O . PRO A 1 92 ? 4.319 -5.339 -1.416 1.00 55.41 92 PRO A O 1
ATOM 715 N N . SER A 1 93 ? 4.846 -5.543 0.755 1.00 69.88 93 SER A N 1
ATOM 716 C CA . SER A 1 93 ? 3.521 -5.237 1.292 1.00 69.88 93 SER A CA 1
ATOM 717 C C . SER A 1 93 ? 3.626 -4.111 2.315 1.00 69.88 93 SER A C 1
ATOM 719 O O . SER A 1 93 ? 4.473 -4.149 3.200 1.00 69.88 93 SER A O 1
ATOM 721 N N . MET A 1 94 ? 2.730 -3.128 2.218 1.00 80.69 94 MET A N 1
ATOM 722 C CA . MET A 1 94 ? 2.563 -2.073 3.231 1.00 80.69 94 MET A CA 1
ATOM 723 C C . MET A 1 94 ? 1.805 -2.550 4.482 1.00 80.69 94 MET A C 1
ATOM 725 O O . MET A 1 94 ? 1.648 -1.791 5.442 1.00 80.69 94 MET A O 1
ATOM 729 N N . PHE A 1 95 ? 1.279 -3.776 4.455 1.00 86.19 95 PHE A N 1
ATOM 730 C CA . PHE A 1 95 ? 0.560 -4.394 5.563 1.00 86.19 95 PHE A CA 1
ATOM 731 C C . PHE A 1 95 ? 1.482 -5.277 6.392 1.00 86.19 95 PHE A C 1
ATOM 733 O O . PHE A 1 95 ? 2.287 -6.020 5.825 1.00 86.19 95 PHE A O 1
ATOM 740 N N . PHE A 1 96 ? 1.286 -5.275 7.710 1.00 84.44 96 PHE A N 1
ATOM 741 C CA . PHE A 1 96 ? 1.927 -6.246 8.590 1.00 84.44 96 PHE A CA 1
ATOM 742 C C . PHE A 1 96 ? 1.456 -7.671 8.264 1.00 84.44 96 PHE A C 1
ATOM 744 O O . PHE A 1 96 ? 0.297 -7.903 7.891 1.00 84.44 96 PHE A O 1
ATOM 751 N N . ASP A 1 97 ? 2.376 -8.627 8.396 1.00 80.50 97 ASP A N 1
ATOM 752 C CA . ASP A 1 97 ? 2.119 -10.053 8.206 1.00 80.50 97 ASP A CA 1
ATOM 753 C C . ASP A 1 97 ? 2.306 -10.793 9.533 1.00 80.50 97 ASP A C 1
ATOM 755 O O . ASP A 1 97 ? 3.295 -10.607 10.238 1.00 80.50 97 ASP A O 1
ATOM 759 N N . ARG A 1 98 ? 1.354 -11.667 9.858 1.00 78.88 98 ARG A N 1
ATOM 760 C CA . ARG A 1 98 ? 1.420 -12.545 11.028 1.00 78.88 98 ARG A CA 1
ATOM 761 C C . ARG A 1 98 ? 2.569 -13.555 10.931 1.00 78.88 98 ARG A C 1
ATOM 763 O O . ARG A 1 98 ? 3.080 -13.989 11.956 1.00 78.88 98 ARG A O 1
ATOM 770 N N . ASN A 1 99 ? 2.975 -13.914 9.714 1.00 75.75 99 ASN A N 1
ATOM 771 C CA . ASN A 1 99 ? 4.097 -14.813 9.450 1.00 75.75 99 ASN A CA 1
ATOM 772 C C . ASN A 1 99 ? 5.461 -14.117 9.591 1.00 75.75 99 ASN A C 1
ATOM 774 O O . ASN A 1 99 ? 6.487 -14.792 9.679 1.00 75.75 99 ASN A O 1
ATOM 778 N N . ASP A 1 100 ? 5.491 -12.781 9.642 1.00 73.56 100 ASP A N 1
ATOM 779 C CA . ASP A 1 100 ? 6.674 -12.031 10.051 1.00 73.56 100 ASP A CA 1
ATOM 780 C C . ASP A 1 100 ? 6.759 -12.016 11.584 1.00 73.56 100 ASP A C 1
ATOM 782 O O . ASP A 1 100 ? 6.341 -11.079 12.267 1.00 73.56 100 ASP A O 1
ATOM 786 N N . VAL A 1 101 ? 7.291 -13.107 12.135 1.00 64.81 101 VAL A N 1
ATOM 787 C CA . VAL A 1 101 ? 7.403 -13.324 13.586 1.00 64.81 101 VAL A CA 1
ATOM 788 C C . VAL A 1 101 ? 8.352 -12.312 14.244 1.00 64.81 101 VAL A C 1
ATOM 790 O O . VAL A 1 101 ? 8.240 -12.035 15.438 1.00 64.81 101 VAL A O 1
ATOM 793 N N . ALA A 1 102 ? 9.275 -11.723 13.476 1.00 66.19 102 ALA A N 1
ATOM 794 C CA . ALA A 1 102 ? 10.229 -10.756 13.997 1.00 66.19 102 ALA A CA 1
ATOM 795 C C . ALA A 1 102 ? 9.568 -9.407 14.297 1.00 66.19 102 ALA A C 1
ATOM 797 O O . ALA A 1 102 ? 9.897 -8.796 15.313 1.00 66.19 102 ALA A O 1
ATOM 798 N N . HIS A 1 103 ? 8.636 -8.935 13.467 1.00 73.88 103 HIS A N 1
ATOM 799 C CA . HIS A 1 103 ? 8.064 -7.592 13.616 1.00 73.88 103 HIS A CA 1
ATOM 800 C C . HIS A 1 103 ? 6.549 -7.557 13.427 1.00 73.88 103 HIS A C 1
ATOM 802 O O . HIS A 1 103 ? 5.836 -7.160 14.350 1.00 73.88 103 HIS A O 1
ATOM 808 N N . GLY A 1 104 ? 6.046 -8.025 12.284 1.00 78.00 104 GLY A N 1
ATOM 809 C CA . GLY A 1 104 ? 4.621 -7.988 11.952 1.00 78.00 104 GLY A CA 1
ATOM 810 C C . GLY A 1 104 ? 3.709 -8.654 12.987 1.00 78.00 104 GLY A C 1
ATOM 811 O O . GLY A 1 104 ? 2.714 -8.054 13.392 1.00 78.00 104 GLY A O 1
ATOM 812 N N . ALA A 1 105 ? 4.064 -9.840 13.487 1.00 81.25 105 ALA A N 1
ATOM 813 C CA . ALA A 1 105 ? 3.262 -10.556 14.481 1.00 81.25 105 ALA A CA 1
ATOM 814 C C . ALA A 1 105 ? 3.101 -9.764 15.788 1.00 81.25 105 ALA A C 1
ATOM 816 O O . ALA A 1 105 ? 1.984 -9.622 16.279 1.00 81.25 105 ALA A O 1
ATOM 817 N N . ARG A 1 106 ? 4.197 -9.180 16.296 1.00 82.94 106 ARG A N 1
ATOM 818 C CA . ARG A 1 106 ? 4.204 -8.405 17.549 1.00 82.94 106 ARG A CA 1
ATOM 819 C C . ARG A 1 106 ? 3.354 -7.142 17.452 1.00 82.94 106 ARG A C 1
ATOM 821 O O . ARG A 1 106 ? 2.657 -6.798 18.401 1.00 82.94 106 ARG A O 1
ATOM 828 N N . VAL A 1 107 ? 3.405 -6.456 16.309 1.00 83.62 107 VAL A N 1
ATOM 829 C CA . VAL A 1 107 ? 2.556 -5.281 16.071 1.00 83.62 107 VAL A CA 1
ATOM 830 C C . VAL A 1 107 ? 1.089 -5.695 16.020 1.00 83.62 107 VAL A C 1
ATOM 832 O O . VAL A 1 107 ? 0.263 -5.063 16.666 1.00 83.62 107 VAL A O 1
ATOM 835 N N . LEU A 1 108 ? 0.762 -6.774 15.303 1.00 87.56 108 LEU A N 1
ATOM 836 C CA . LEU A 1 108 ? -0.612 -7.268 15.210 1.00 87.56 108 LEU A CA 1
ATOM 837 C C . LEU A 1 108 ? -1.173 -7.712 16.568 1.00 87.56 108 LEU A C 1
ATOM 839 O O . LEU A 1 108 ? -2.344 -7.463 16.825 1.00 87.56 108 LEU A O 1
ATOM 843 N N . ASP A 1 109 ? -0.359 -8.323 17.434 1.00 88.75 109 ASP A N 1
ATOM 844 C CA . ASP A 1 109 ? -0.764 -8.658 18.806 1.00 88.75 109 ASP A CA 1
ATOM 845 C C . ASP A 1 109 ? -1.100 -7.407 19.621 1.00 88.75 109 ASP A C 1
ATOM 847 O O . ASP A 1 109 ? -2.179 -7.324 20.198 1.00 88.75 109 ASP A O 1
ATOM 851 N N . SER A 1 110 ? -0.226 -6.396 19.604 1.00 86.50 110 SER A N 1
ATOM 852 C CA . SER A 1 110 ? -0.479 -5.147 20.332 1.00 86.50 110 SER A CA 1
ATOM 853 C C . SER A 1 110 ? -1.687 -4.383 19.788 1.00 86.50 110 SER A C 1
ATOM 855 O O . SER A 1 110 ? -2.458 -3.827 20.561 1.00 86.50 110 SER A O 1
ATOM 857 N N . VAL A 1 111 ? -1.873 -4.368 18.467 1.00 87.06 111 VAL A N 1
ATOM 858 C CA . VAL A 1 111 ? -3.045 -3.760 17.829 1.00 87.06 111 VAL A CA 1
ATOM 859 C C . VAL A 1 111 ? -4.320 -4.497 18.243 1.00 87.06 111 VAL A C 1
ATOM 861 O O . VAL A 1 111 ? -5.342 -3.858 18.479 1.00 87.06 111 VAL A O 1
ATOM 864 N N . ALA A 1 112 ? -4.268 -5.825 18.382 1.00 88.44 112 ALA A N 1
ATOM 865 C CA . ALA A 1 112 ? -5.436 -6.603 18.769 1.00 88.44 112 ALA A CA 1
ATOM 866 C C . ALA A 1 112 ? -5.939 -6.281 20.186 1.00 88.44 112 ALA A C 1
ATOM 868 O O . ALA A 1 112 ? -7.140 -6.338 20.437 1.00 88.44 112 ALA A O 1
ATOM 869 N N . GLU A 1 113 ? -5.056 -5.884 21.101 1.00 87.62 113 GLU A N 1
ATOM 870 C CA . GLU A 1 113 ? -5.438 -5.461 22.456 1.00 87.62 113 GLU A CA 1
ATOM 871 C C . GLU A 1 113 ? -6.247 -4.149 22.478 1.00 87.62 113 GLU A C 1
ATOM 873 O O . GLU A 1 113 ? -6.996 -3.900 23.422 1.00 87.62 113 GLU A O 1
ATOM 878 N N . GLU A 1 114 ? -6.123 -3.312 21.443 1.00 86.31 114 GLU A N 1
ATOM 879 C CA . GLU A 1 114 ? -6.712 -1.965 21.389 1.00 86.31 114 GLU A CA 1
ATOM 880 C C . GLU A 1 114 ? -7.992 -1.882 20.543 1.00 86.31 114 GLU A C 1
ATOM 882 O O . GLU A 1 114 ? -8.692 -0.865 20.562 1.00 86.31 114 GLU A O 1
ATOM 887 N N . LEU A 1 115 ? -8.310 -2.937 19.792 1.00 87.62 115 LEU A N 1
ATOM 888 C CA . LEU A 1 115 ? -9.429 -2.958 18.857 1.00 87.62 115 LEU A CA 1
ATOM 889 C C . LEU A 1 115 ? -10.669 -3.659 19.431 1.00 87.62 115 LEU A C 1
ATOM 891 O O . LEU A 1 115 ? -10.559 -4.609 20.208 1.00 87.62 115 LEU A O 1
ATOM 895 N N . PRO A 1 116 ? -11.879 -3.257 18.995 1.00 90.75 116 PRO A N 1
ATOM 896 C CA . PRO A 1 116 ? -13.091 -4.022 19.260 1.00 90.75 116 PRO A CA 1
ATOM 897 C C . PRO A 1 116 ? -12.979 -5.458 18.730 1.00 90.75 116 PRO A C 1
ATOM 899 O O . PRO A 1 116 ? -12.416 -5.686 17.656 1.00 90.75 116 PRO A O 1
ATOM 902 N N . ALA A 1 117 ? -13.586 -6.417 19.436 1.00 91.38 117 ALA A N 1
ATOM 903 C CA . ALA A 1 117 ? -13.540 -7.841 19.082 1.00 91.38 117 ALA A CA 1
ATOM 904 C C . ALA A 1 117 ? -13.985 -8.123 17.633 1.00 91.38 117 ALA A C 1
ATOM 906 O O . ALA A 1 117 ? -13.395 -8.958 16.953 1.00 91.38 117 ALA A O 1
ATOM 907 N N . GLU A 1 118 ? -14.978 -7.381 17.138 1.00 92.81 118 GLU A N 1
ATOM 908 C CA . GLU A 1 118 ? -15.468 -7.491 15.760 1.00 92.81 118 GLU A CA 1
ATOM 909 C C . GLU A 1 118 ? -14.397 -7.104 14.730 1.00 92.81 118 GLU A C 1
ATOM 911 O O . GLU A 1 118 ? -14.183 -7.820 13.754 1.00 92.81 118 GLU A O 1
ATOM 916 N N . ILE A 1 119 ? -13.665 -6.009 14.967 1.00 91.62 119 ILE A N 1
ATOM 917 C CA . ILE A 1 119 ? -12.573 -5.576 14.083 1.00 91.62 119 ILE A CA 1
ATOM 918 C C . ILE A 1 119 ? -11.406 -6.558 14.163 1.00 91.62 119 ILE A C 1
ATOM 920 O O . ILE A 1 119 ? -10.817 -6.886 13.134 1.00 91.62 119 ILE A O 1
ATOM 924 N N . ASN A 1 120 ? -11.106 -7.079 15.354 1.00 90.88 120 ASN A N 1
ATOM 925 C CA . ASN A 1 120 ? -10.086 -8.114 15.520 1.00 90.88 120 ASN A CA 1
ATOM 926 C C . ASN A 1 120 ? -10.383 -9.361 14.697 1.00 90.88 120 ASN A C 1
ATOM 928 O O . ASN A 1 120 ? -9.477 -9.883 14.050 1.00 90.88 120 ASN A O 1
ATOM 932 N N . GLN A 1 121 ? -11.640 -9.806 14.671 1.00 92.69 121 GLN A N 1
ATOM 933 C CA . GLN A 1 121 ? -12.041 -10.941 13.848 1.00 92.69 121 GLN A CA 1
ATOM 934 C C . GLN A 1 121 ? -11.829 -10.648 12.355 1.00 92.69 121 GLN A C 1
ATOM 936 O O . GLN A 1 121 ? -11.247 -11.462 11.643 1.00 92.69 121 GLN A O 1
ATOM 941 N N . LEU A 1 122 ? -12.206 -9.453 11.884 1.00 93.25 122 LEU A N 1
ATOM 942 C CA . LEU A 1 122 ? -12.003 -9.054 10.485 1.00 93.25 122 LEU A CA 1
ATOM 943 C C . LEU A 1 122 ? -10.519 -8.948 10.104 1.00 93.25 122 LEU A C 1
ATOM 945 O O . LEU A 1 122 ? -10.156 -9.256 8.967 1.00 93.25 122 LEU A O 1
ATOM 949 N N . VAL A 1 123 ? -9.655 -8.529 11.033 1.00 89.75 123 VAL A N 1
ATOM 950 C CA . VAL A 1 123 ? -8.197 -8.515 10.837 1.00 89.75 123 VAL A CA 1
ATOM 951 C C . VAL A 1 123 ? -7.625 -9.937 10.834 1.00 89.75 123 VAL A C 1
ATOM 953 O O . VAL A 1 123 ? -6.792 -10.256 9.982 1.00 89.75 123 VAL A O 1
ATOM 956 N N . ALA A 1 124 ? -8.085 -10.808 11.737 1.00 87.12 124 ALA A N 1
ATOM 957 C CA . ALA A 1 124 ? -7.664 -12.208 11.814 1.00 87.12 124 ALA A CA 1
ATOM 958 C C . ALA A 1 124 ? -8.012 -12.984 10.532 1.00 87.12 124 ALA A C 1
ATOM 960 O O . ALA A 1 124 ? -7.165 -13.700 9.993 1.00 87.12 124 ALA A O 1
ATOM 961 N N . ASP A 1 125 ? -9.207 -12.752 9.988 1.00 88.25 125 ASP A N 1
ATOM 962 C CA . ASP A 1 125 ? -9.695 -13.384 8.756 1.00 88.25 125 ASP A CA 1
ATOM 963 C C . ASP A 1 125 ? -9.150 -12.718 7.478 1.00 88.25 125 ASP A C 1
ATOM 965 O O . ASP A 1 125 ? -9.468 -13.132 6.363 1.00 88.25 125 ASP A O 1
ATOM 969 N N . ARG A 1 126 ? -8.280 -11.704 7.621 1.00 84.12 126 ARG A N 1
ATOM 970 C CA . ARG A 1 126 ? -7.639 -10.934 6.536 1.00 84.12 126 ARG A CA 1
ATOM 971 C C . ARG A 1 126 ? -8.597 -10.121 5.661 1.00 84.12 126 ARG A C 1
ATOM 973 O O . ARG A 1 126 ? -8.166 -9.614 4.622 1.00 84.12 126 ARG A O 1
ATOM 980 N N . THR A 1 127 ? -9.849 -9.954 6.084 1.00 91.88 127 THR A N 1
ATOM 981 C CA . THR A 1 127 ? -10.806 -9.018 5.476 1.00 91.88 127 THR A CA 1
ATOM 982 C C . THR A 1 127 ? -10.304 -7.589 5.628 1.00 91.88 127 THR A C 1
ATOM 984 O O . THR A 1 127 ? -10.273 -6.834 4.661 1.00 91.88 127 THR A O 1
ATOM 987 N N . TYR A 1 128 ? -9.825 -7.244 6.824 1.00 94.38 128 TYR A N 1
ATOM 988 C CA . TYR A 1 128 ? -9.062 -6.028 7.071 1.00 94.38 128 TYR A CA 1
ATOM 989 C C . TYR A 1 128 ? -7.590 -6.351 7.287 1.00 94.38 128 TYR A C 1
ATOM 991 O O . TYR A 1 128 ? -7.200 -7.455 7.666 1.00 94.38 128 TYR A O 1
ATOM 999 N N . ARG A 1 129 ? -6.746 -5.362 7.023 1.00 92.19 129 ARG A N 1
ATOM 1000 C CA . ARG A 1 129 ? -5.299 -5.425 7.198 1.00 92.19 129 ARG A CA 1
ATOM 1001 C C . ARG A 1 129 ? -4.842 -4.238 8.023 1.00 92.19 129 ARG A C 1
ATOM 1003 O O . ARG A 1 129 ? -5.489 -3.198 8.048 1.00 92.19 129 ARG A O 1
ATOM 1010 N N . VAL A 1 130 ? -3.702 -4.389 8.681 1.00 89.94 130 VAL A N 1
ATOM 1011 C CA . VAL A 1 130 ? -3.085 -3.305 9.446 1.00 89.94 130 VAL A CA 1
ATOM 1012 C C . VAL A 1 130 ? -1.882 -2.795 8.670 1.00 89.94 130 VAL A C 1
ATOM 1014 O O . VAL A 1 130 ? -1.012 -3.578 8.289 1.00 89.94 130 VAL A O 1
ATOM 1017 N N . THR A 1 131 ? -1.828 -1.489 8.443 1.00 88.62 131 THR A N 1
ATOM 1018 C CA . THR A 1 131 ? -0.633 -0.780 7.968 1.00 88.62 131 THR A CA 1
ATOM 1019 C C . THR A 1 131 ? -0.164 0.176 9.055 1.00 88.62 131 THR A C 1
ATOM 1021 O O . THR A 1 131 ? -0.979 0.645 9.848 1.00 88.62 131 THR A O 1
ATOM 1024 N N . GLY A 1 132 ? 1.129 0.485 9.137 1.00 83.06 132 GLY A N 1
ATOM 1025 C CA . GLY A 1 132 ? 1.614 1.275 10.263 1.00 83.06 132 GLY A CA 1
ATOM 1026 C C . GLY A 1 132 ? 2.920 2.012 10.070 1.00 83.06 132 GLY A C 1
ATOM 1027 O O . GLY A 1 132 ? 3.511 2.012 8.995 1.00 83.06 132 GLY A O 1
ATOM 1028 N N . HIS A 1 133 ? 3.332 2.645 11.170 1.00 79.38 133 HIS A N 1
ATOM 1029 C CA . HIS A 1 133 ? 4.502 3.520 11.297 1.00 79.38 133 HIS A CA 1
ATOM 1030 C C . HIS A 1 133 ? 4.400 4.826 10.497 1.00 79.38 133 HIS A C 1
ATOM 1032 O O . HIS A 1 133 ? 5.406 5.437 10.136 1.00 79.38 133 HIS A O 1
ATOM 1038 N N . TRP A 1 134 ? 3.172 5.299 10.273 1.00 85.62 134 TRP A N 1
ATOM 1039 C CA . TRP A 1 134 ? 2.895 6.507 9.502 1.00 85.62 134 TRP A CA 1
ATOM 1040 C C . TRP A 1 134 ? 3.106 7.772 10.328 1.00 85.62 134 TRP A C 1
ATOM 1042 O O . TRP A 1 134 ? 2.434 7.993 11.336 1.00 85.62 134 TRP A O 1
ATOM 1052 N N . LYS A 1 135 ? 4.020 8.639 9.885 1.00 83.75 135 LYS A N 1
ATOM 1053 C CA . LYS A 1 135 ? 4.214 9.970 10.472 1.00 83.75 135 LYS A CA 1
ATOM 1054 C C . LYS A 1 135 ? 3.241 10.957 9.839 1.00 83.75 135 LYS A C 1
ATOM 1056 O O . LYS A 1 135 ? 3.553 11.567 8.822 1.00 83.75 135 LYS A O 1
ATOM 1061 N N . VAL A 1 136 ? 2.065 11.078 10.440 1.00 85.12 136 VAL A N 1
ATOM 1062 C CA . VAL A 1 136 ? 0.993 11.975 9.991 1.00 85.12 136 VAL A CA 1
ATOM 1063 C C . VAL A 1 136 ? 0.417 12.744 11.176 1.00 85.12 136 VAL A C 1
ATOM 1065 O O . VAL A 1 136 ? 0.414 12.243 12.309 1.00 85.12 136 VAL A O 1
ATOM 1068 N N . SER A 1 137 ? -0.031 13.973 10.919 1.00 87.62 137 SER A N 1
ATOM 1069 C CA . SER A 1 137 ? -0.649 14.826 11.936 1.00 87.62 137 SER A CA 1
ATOM 1070 C C . SER A 1 137 ? -1.981 14.232 12.422 1.00 87.62 137 SER A C 1
ATOM 1072 O O . SER A 1 137 ? -2.539 13.343 11.778 1.00 87.62 137 SER A O 1
ATOM 1074 N N . ASP A 1 138 ? -2.489 14.688 13.573 1.00 88.44 138 ASP A N 1
ATOM 1075 C CA . ASP A 1 138 ? -3.829 14.286 14.041 1.00 88.44 138 ASP A CA 1
ATOM 1076 C C . ASP A 1 138 ? -4.921 14.719 13.054 1.00 88.44 138 ASP A C 1
ATOM 1078 O O . ASP A 1 138 ? -5.864 13.971 12.810 1.00 88.44 138 ASP A O 1
ATOM 1082 N N . GLU A 1 139 ? -4.770 15.904 12.458 1.00 90.81 139 GLU A N 1
ATOM 1083 C CA . GLU A 1 139 ? -5.700 16.441 11.464 1.00 90.81 139 GLU A CA 1
ATOM 1084 C C . GLU A 1 139 ? -5.724 15.577 10.199 1.00 90.81 139 GLU A C 1
ATOM 1086 O O . GLU A 1 139 ? -6.795 15.161 9.763 1.00 90.81 139 GLU A O 1
ATOM 1091 N N . ASP A 1 140 ? -4.555 15.220 9.661 1.00 90.81 140 ASP A N 1
ATOM 1092 C CA . ASP A 1 140 ? -4.462 14.371 8.470 1.00 90.81 140 ASP A CA 1
ATOM 1093 C C . ASP A 1 140 ? -4.960 12.949 8.741 1.00 90.81 140 ASP A C 1
ATOM 1095 O O . ASP A 1 140 ? -5.629 12.360 7.894 1.00 90.81 140 ASP A O 1
ATOM 1099 N N . ALA A 1 141 ? -4.661 12.390 9.919 1.00 90.50 141 ALA A N 1
ATOM 1100 C CA . ALA A 1 141 ? -5.145 11.068 10.313 1.00 90.50 141 ALA A CA 1
ATOM 1101 C C . ALA A 1 141 ? -6.674 11.039 10.403 1.00 90.50 141 ALA A C 1
ATOM 1103 O O . ALA A 1 141 ? -7.311 10.131 9.868 1.00 90.50 141 ALA A O 1
ATOM 1104 N N . LYS A 1 142 ? -7.265 12.069 11.016 1.00 92.00 142 LYS A N 1
ATOM 1105 C CA . LYS A 1 142 ? -8.715 12.237 11.087 1.00 92.00 142 LYS A CA 1
ATOM 1106 C C . LYS A 1 142 ? -9.319 12.385 9.691 1.00 92.00 142 LYS A C 1
ATOM 1108 O O . LYS A 1 142 ? -10.257 11.667 9.355 1.00 92.00 142 LYS A O 1
ATOM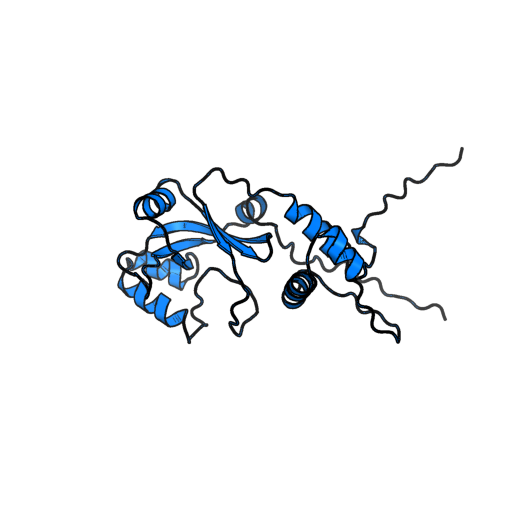 1113 N N . ARG A 1 143 ? -8.728 13.238 8.853 1.00 93.44 143 ARG A N 1
ATOM 1114 C CA . ARG A 1 143 ? -9.162 13.464 7.472 1.00 93.44 143 ARG A CA 1
ATOM 1115 C C . ARG A 1 143 ? -9.108 12.188 6.625 1.00 93.44 143 ARG A C 1
ATOM 1117 O O . ARG A 1 143 ? -10.025 11.931 5.853 1.00 93.44 143 ARG A O 1
ATOM 1124 N N . LEU A 1 144 ? -8.069 11.366 6.786 1.00 93.75 144 LEU A N 1
ATOM 1125 C CA . LEU A 1 144 ? -7.948 10.067 6.112 1.00 93.75 144 LEU A CA 1
ATOM 1126 C C . LEU A 1 144 ? -9.099 9.122 6.457 1.00 93.75 144 LEU A C 1
ATOM 1128 O O . LEU A 1 144 ? -9.564 8.409 5.577 1.00 93.75 144 LEU A O 1
ATOM 1132 N N . VAL A 1 145 ? -9.558 9.114 7.707 1.00 93.44 145 VAL A N 1
ATOM 1133 C CA . VAL A 1 145 ? -10.681 8.268 8.129 1.00 93.44 145 VAL A CA 1
ATOM 1134 C C . VAL A 1 145 ? -12.016 8.864 7.664 1.00 93.44 145 VAL A C 1
ATOM 1136 O O . VAL A 1 145 ? -12.830 8.161 7.075 1.00 93.44 145 VAL A O 1
ATOM 1139 N N . GLU A 1 146 ? -12.241 10.163 7.875 1.00 95.06 146 GLU A N 1
ATOM 1140 C CA . GLU A 1 146 ? -13.525 10.824 7.588 1.00 95.06 146 GLU A CA 1
ATOM 1141 C C . GLU A 1 146 ? -13.827 10.948 6.088 1.00 95.06 146 GLU A C 1
ATOM 1143 O O . GLU A 1 146 ? -14.978 10.812 5.672 1.00 95.06 146 GLU A O 1
ATOM 1148 N N . GLU A 1 147 ? -12.805 11.171 5.260 1.00 93.69 147 GLU A N 1
ATOM 1149 C CA . GLU A 1 147 ? -12.957 11.323 3.808 1.00 93.69 147 GLU A CA 1
ATOM 1150 C C . GLU A 1 147 ? -12.757 9.998 3.045 1.00 93.69 147 GLU A C 1
ATOM 1152 O O . GLU A 1 147 ? -12.577 10.016 1.827 1.00 93.69 147 GLU A O 1
ATOM 1157 N N . ASN A 1 148 ? -12.790 8.845 3.729 1.00 90.44 148 ASN A N 1
ATOM 1158 C CA . ASN A 1 148 ? -12.536 7.521 3.137 1.00 90.44 148 ASN A CA 1
ATOM 1159 C C . ASN A 1 148 ? -11.227 7.475 2.330 1.00 90.44 148 ASN A C 1
ATOM 1161 O O . ASN A 1 148 ? -11.182 6.987 1.195 1.00 90.44 148 ASN A O 1
ATOM 1165 N N . GLY A 1 149 ? -10.160 8.026 2.905 1.00 93.62 149 GLY A N 1
ATOM 1166 C CA . GLY A 1 149 ? -8.841 8.084 2.300 1.00 93.62 149 GLY A CA 1
ATOM 1167 C C . GLY A 1 149 ? -8.274 6.703 1.977 1.00 93.62 149 GLY A C 1
ATOM 1168 O O . GLY A 1 149 ? -8.770 5.665 2.417 1.00 93.62 149 GLY A O 1
ATOM 1169 N N . ILE A 1 150 ? -7.213 6.674 1.177 1.00 93.06 150 ILE A N 1
ATOM 1170 C CA . ILE A 1 150 ? -6.543 5.427 0.785 1.00 93.06 150 ILE A CA 1
ATOM 1171 C C . ILE A 1 150 ? -5.098 5.397 1.231 1.00 93.06 150 ILE A C 1
ATOM 1173 O O . ILE A 1 150 ? -4.435 6.421 1.362 1.00 93.06 150 ILE A O 1
ATOM 1177 N N . ALA A 1 151 ? -4.593 4.191 1.424 1.00 90.81 151 ALA A N 1
ATOM 1178 C CA . ALA A 1 151 ? -3.184 3.942 1.626 1.00 90.81 151 ALA A CA 1
ATOM 1179 C C . ALA A 1 151 ? -2.688 3.017 0.514 1.00 90.81 151 ALA A C 1
ATOM 1181 O O . ALA A 1 151 ? -3.310 1.996 0.221 1.00 90.81 151 ALA A O 1
ATOM 1182 N N . VAL A 1 152 ? -1.597 3.407 -0.142 1.00 87.56 152 VAL A N 1
ATOM 1183 C CA . VAL A 1 152 ? -1.067 2.731 -1.327 1.00 87.56 1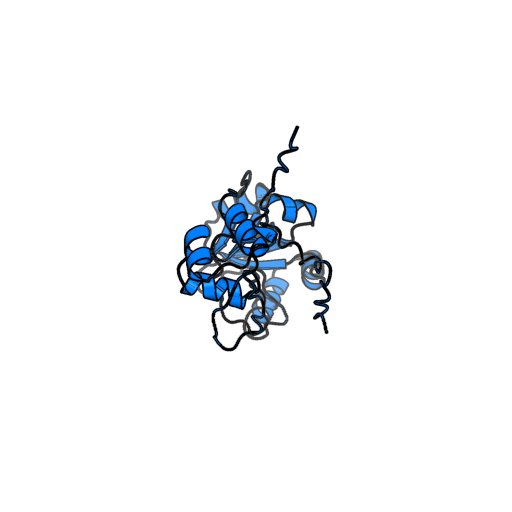52 VAL A CA 1
ATOM 1184 C C . VAL A 1 152 ? 0.421 2.441 -1.187 1.00 87.56 152 VAL A C 1
ATOM 1186 O O . VAL A 1 152 ? 1.184 3.246 -0.651 1.00 87.56 152 VAL A O 1
ATOM 1189 N N . ALA A 1 153 ? 0.852 1.300 -1.714 1.00 82.00 153 ALA A N 1
ATOM 1190 C CA . ALA A 1 153 ? 2.254 0.919 -1.790 1.00 82.00 153 ALA A CA 1
ATOM 1191 C C . ALA A 1 153 ? 2.844 1.368 -3.129 1.00 82.00 153 ALA A C 1
ATOM 1193 O O . ALA A 1 153 ? 2.470 0.850 -4.184 1.00 82.00 153 ALA A O 1
ATOM 1194 N N . SER A 1 154 ? 3.784 2.314 -3.077 1.00 78.62 154 SER A N 1
ATOM 1195 C CA . SER A 1 154 ? 4.577 2.743 -4.225 1.00 78.62 154 SER A CA 1
ATOM 1196 C C . SER A 1 154 ? 5.929 2.046 -4.229 1.00 78.62 154 SER A C 1
ATOM 1198 O O . SER A 1 154 ? 6.741 2.210 -3.317 1.00 78.62 154 SER A O 1
ATOM 1200 N N . TYR A 1 155 ? 6.192 1.299 -5.294 1.00 71.81 155 TYR A N 1
ATOM 1201 C CA . TYR A 1 155 ? 7.460 0.640 -5.536 1.00 71.81 155 TYR A CA 1
ATOM 1202 C C . TYR A 1 155 ? 8.097 1.175 -6.807 1.00 71.81 155 TYR A C 1
ATOM 1204 O O . TYR A 1 155 ? 7.559 1.012 -7.898 1.00 71.81 155 TYR A O 1
ATOM 1212 N N . THR A 1 156 ? 9.262 1.816 -6.696 1.00 68.81 156 THR A N 1
ATOM 1213 C CA . THR A 1 156 ? 9.984 2.395 -7.851 1.00 68.81 156 THR A CA 1
ATOM 1214 C C . THR A 1 156 ? 9.126 3.324 -8.733 1.00 68.81 156 THR A C 1
ATOM 1216 O O . THR A 1 156 ? 9.423 3.505 -9.909 1.00 68.81 156 THR A O 1
ATOM 1219 N N . GLY A 1 157 ? 8.089 3.944 -8.154 1.00 68.94 157 GLY A N 1
ATOM 1220 C CA . GLY A 1 157 ? 7.135 4.805 -8.863 1.00 68.94 157 GLY A CA 1
ATOM 1221 C C . GLY A 1 157 ? 5.856 4.103 -9.332 1.00 68.94 157 GLY A C 1
ATOM 1222 O O . GLY A 1 157 ? 5.019 4.746 -9.957 1.00 68.94 157 GLY A O 1
ATOM 1223 N N . PHE A 1 158 ? 5.675 2.816 -9.024 1.00 74.06 158 PHE A N 1
ATOM 1224 C CA . PHE A 1 158 ? 4.485 2.045 -9.378 1.00 74.06 158 PHE A CA 1
ATOM 1225 C C . PHE A 1 158 ? 3.614 1.769 -8.161 1.00 74.06 158 PHE A C 1
ATOM 1227 O O . PHE A 1 158 ? 4.112 1.261 -7.161 1.00 74.06 158 PHE A O 1
ATOM 1234 N N . ILE A 1 159 ? 2.313 2.040 -8.265 1.00 79.50 159 ILE A N 1
ATOM 1235 C CA . ILE A 1 159 ? 1.354 1.639 -7.238 1.00 79.50 159 ILE A CA 1
ATOM 1236 C C . ILE A 1 159 ? 0.951 0.190 -7.476 1.00 79.50 159 ILE A C 1
ATOM 1238 O O . ILE A 1 159 ? 0.306 -0.108 -8.478 1.00 79.50 159 ILE A O 1
ATOM 1242 N N . LEU A 1 160 ? 1.349 -0.709 -6.582 1.00 74.81 160 LEU A N 1
ATOM 1243 C CA . LEU A 1 160 ? 1.158 -2.153 -6.775 1.00 74.81 160 LEU A CA 1
ATOM 1244 C C . LEU A 1 160 ? 0.021 -2.724 -5.931 1.00 74.81 160 LEU A C 1
ATOM 1246 O O . LEU A 1 160 ? -0.621 -3.689 -6.337 1.00 74.81 160 LEU A O 1
ATOM 1250 N N . ASP A 1 161 ? -0.229 -2.121 -4.775 1.00 79.69 161 ASP A N 1
ATOM 1251 C CA . ASP A 1 161 ? -1.269 -2.549 -3.849 1.00 79.69 161 ASP A CA 1
ATOM 1252 C C . ASP A 1 161 ? -1.734 -1.368 -2.995 1.00 79.69 161 ASP A C 1
ATOM 1254 O O . ASP A 1 161 ? -1.125 -0.292 -3.004 1.00 79.69 161 ASP A O 1
ATOM 1258 N N . GLY A 1 162 ? -2.815 -1.574 -2.258 1.00 87.00 162 GLY A N 1
ATOM 1259 C CA . GLY A 1 162 ? -3.344 -0.598 -1.326 1.00 87.00 162 GLY A CA 1
ATOM 1260 C C . GLY A 1 162 ? -4.710 -0.992 -0.790 1.00 87.00 162 GLY A C 1
ATOM 1261 O O . GLY A 1 162 ? -5.193 -2.111 -0.985 1.00 87.00 162 GLY A O 1
ATOM 1262 N N . GLY A 1 163 ? -5.335 -0.046 -0.110 1.00 91.38 163 GLY A N 1
ATOM 1263 C CA . GLY A 1 163 ? -6.674 -0.209 0.420 1.00 91.38 163 GLY A CA 1
ATOM 1264 C C . GLY A 1 163 ? -7.247 1.084 0.980 1.00 91.38 163 GLY A C 1
ATOM 1265 O O . GLY A 1 163 ? -6.556 2.102 1.073 1.00 91.38 163 GLY A O 1
ATOM 1266 N N . ARG A 1 164 ? -8.521 1.028 1.362 1.00 94.62 164 ARG A N 1
ATOM 1267 C CA . ARG A 1 164 ? -9.231 2.128 2.018 1.00 94.62 164 ARG A CA 1
ATOM 1268 C C . ARG A 1 164 ? -8.909 2.166 3.499 1.00 94.62 164 ARG A C 1
ATOM 1270 O O . ARG A 1 164 ? -8.964 1.137 4.162 1.00 94.62 164 ARG A O 1
ATOM 1277 N N . VAL A 1 165 ? -8.615 3.347 4.021 1.00 94.94 165 VAL A N 1
ATOM 1278 C CA . VAL A 1 165 ? -8.445 3.564 5.457 1.00 94.94 165 VAL A CA 1
ATOM 1279 C C . VAL A 1 165 ? -9.821 3.519 6.115 1.00 94.94 165 VAL A C 1
ATOM 1281 O O . VAL A 1 165 ? -10.696 4.310 5.786 1.00 94.94 165 VAL A O 1
ATOM 1284 N N . ILE A 1 166 ? -9.999 2.574 7.036 1.00 95.25 166 ILE A N 1
ATOM 1285 C CA . ILE A 1 166 ? -11.250 2.356 7.771 1.00 95.25 166 ILE A CA 1
ATOM 1286 C C . ILE A 1 166 ? -11.191 3.024 9.142 1.00 95.25 166 ILE A C 1
ATOM 1288 O O . ILE A 1 166 ? -12.166 3.616 9.593 1.00 95.25 166 ILE A O 1
ATOM 1292 N N . ALA A 1 167 ? -10.046 2.926 9.818 1.00 93.06 167 ALA A N 1
ATOM 1293 C CA . ALA A 1 167 ? -9.856 3.491 11.147 1.00 93.06 167 ALA A CA 1
ATOM 1294 C C . ALA A 1 167 ? -8.374 3.734 11.445 1.00 93.06 167 ALA A C 1
ATOM 1296 O O . ALA A 1 167 ? -7.504 3.036 10.924 1.00 93.06 167 ALA A O 1
ATOM 1297 N N . GLU A 1 168 ? -8.086 4.683 12.333 1.00 91.81 168 GLU A N 1
ATOM 1298 C CA . GLU A 1 168 ? -6.806 4.745 13.045 1.00 91.81 168 GLU A CA 1
ATOM 1299 C C . GLU A 1 168 ? -6.844 3.752 14.218 1.00 91.81 168 GLU A C 1
ATOM 1301 O O . GLU A 1 168 ? -7.848 3.667 14.925 1.00 91.81 168 GLU A O 1
ATOM 1306 N N . VAL A 1 169 ? -5.753 3.015 14.447 1.00 88.12 169 VAL A N 1
ATOM 1307 C CA . VAL A 1 169 ? -5.591 2.229 15.677 1.00 88.12 169 VAL A CA 1
ATOM 1308 C C . VAL A 1 169 ? -5.293 3.202 16.826 1.00 88.12 169 VAL A C 1
ATOM 1310 O O . VAL A 1 169 ? -4.277 3.906 16.776 1.00 88.12 169 VAL A O 1
ATOM 1313 N N . PRO A 1 170 ? -6.160 3.292 17.848 1.00 70.19 170 PRO A N 1
ATOM 1314 C CA . PRO A 1 170 ? -6.003 4.278 18.906 1.00 70.19 170 PRO A CA 1
ATOM 1315 C C . PRO A 1 170 ? -4.816 3.935 19.807 1.00 70.19 170 PRO A C 1
ATOM 1317 O O . PRO A 1 170 ? -4.705 2.806 20.228 1.00 70.19 170 PRO A O 1
ATOM 1320 N N . ARG A 1 171 ? -4.014 4.925 20.225 1.00 67.06 171 ARG A N 1
ATOM 1321 C CA . ARG A 1 171 ? -2.950 4.807 21.258 1.00 67.06 171 ARG A CA 1
ATOM 1322 C C . ARG A 1 171 ? -1.705 3.988 20.887 1.00 67.06 171 ARG A C 1
ATOM 1324 O O . ARG A 1 171 ? -0.664 4.252 21.493 1.00 67.06 171 ARG A O 1
ATOM 1331 N N . HIS A 1 172 ? -1.718 3.176 19.828 1.00 64.56 172 HIS A N 1
ATOM 1332 C CA . HIS A 1 172 ? -0.476 2.622 19.286 1.00 64.56 172 HIS A CA 1
ATOM 1333 C C . HIS A 1 172 ? 0.385 3.707 18.610 1.00 64.56 172 HIS A C 1
ATOM 1335 O O . HIS A 1 172 ? 0.146 4.135 17.474 1.00 64.56 172 HIS A O 1
ATOM 1341 N N . ARG A 1 173 ? 1.422 4.167 19.316 1.00 65.44 173 ARG A N 1
ATOM 1342 C CA . ARG A 1 173 ? 2.501 5.006 18.774 1.00 65.44 173 ARG A CA 1
ATOM 1343 C C . ARG A 1 173 ? 3.794 4.207 18.866 1.00 65.44 173 ARG A C 1
ATOM 1345 O O . ARG A 1 173 ? 4.383 4.106 19.940 1.00 65.44 173 ARG A O 1
ATOM 1352 N N . TRP A 1 174 ? 4.244 3.631 17.753 1.00 60.50 174 TRP A N 1
ATOM 1353 C CA . TRP A 1 174 ? 5.531 2.929 17.738 1.00 60.50 174 TRP A CA 1
ATOM 1354 C C . TRP A 1 174 ? 6.680 3.895 18.056 1.00 60.50 174 TRP A C 1
ATOM 1356 O O . TRP A 1 174 ? 6.521 5.109 17.901 1.00 60.50 174 TRP A O 1
ATOM 1366 N N . GLN A 1 175 ? 7.838 3.377 18.482 1.00 53.44 175 GLN A N 1
ATOM 1367 C CA . GLN A 1 175 ? 9.034 4.171 18.794 1.00 53.44 175 GLN A CA 1
ATOM 1368 C C . GLN A 1 175 ? 9.348 5.143 17.636 1.00 53.44 175 GLN A C 1
ATOM 1370 O O . GLN A 1 175 ? 9.839 4.738 16.586 1.00 53.44 175 GLN A O 1
ATOM 1375 N N . GLY A 1 176 ? 8.992 6.424 17.807 1.00 53.94 176 GLY A N 1
ATOM 1376 C CA . GLY A 1 176 ? 9.038 7.445 16.749 1.00 53.94 176 GLY A CA 1
ATOM 1377 C C . GLY A 1 176 ? 7.706 8.130 16.402 1.00 53.94 176 GLY A C 1
ATOM 1378 O O . GLY A 1 176 ? 7.699 8.980 15.511 1.00 53.94 176 GLY A O 1
ATOM 1379 N N . GLY A 1 177 ? 6.602 7.799 17.084 1.00 59.97 177 GLY A N 1
ATOM 1380 C CA . GLY A 1 177 ? 5.312 8.495 16.970 1.00 59.97 177 GLY A CA 1
ATOM 1381 C C . GLY A 1 177 ? 4.462 8.092 15.763 1.00 59.97 177 GLY A C 1
ATOM 1382 O O . GLY A 1 177 ? 3.501 8.785 15.439 1.00 59.97 177 GLY A O 1
ATOM 1383 N N . GLY A 1 178 ? 4.812 6.995 15.087 1.00 79.44 178 GLY A N 1
ATOM 1384 C CA . GLY A 1 178 ? 4.093 6.520 13.907 1.00 79.44 178 GLY A CA 1
ATOM 1385 C C . GLY A 1 178 ? 2.732 5.916 14.258 1.00 79.44 178 GLY A C 1
ATOM 1386 O O . GLY A 1 178 ? 2.623 5.161 15.225 1.00 79.44 178 GLY A O 1
ATOM 1387 N N . ARG A 1 179 ? 1.711 6.243 13.464 1.00 87.00 179 ARG A N 1
ATOM 1388 C CA . ARG A 1 179 ? 0.339 5.735 13.600 1.00 87.00 179 ARG A CA 1
ATOM 1389 C C . ARG A 1 179 ? 0.149 4.429 12.844 1.00 87.00 179 ARG A C 1
ATOM 1391 O O . ARG A 1 179 ? 0.828 4.188 11.841 1.00 87.00 179 ARG A O 1
ATOM 1398 N N . CYS A 1 180 ? -0.813 3.633 13.295 1.00 89.94 180 CYS A N 1
ATOM 1399 C CA . CYS A 1 180 ? -1.312 2.479 12.558 1.00 89.94 180 CYS A CA 1
ATOM 1400 C C . CYS A 1 180 ? -2.740 2.726 12.084 1.00 89.94 180 CYS A C 1
ATOM 1402 O O . CYS A 1 180 ? -3.511 3.417 12.744 1.00 89.94 180 CYS A O 1
ATOM 1404 N N . PHE A 1 181 ? -3.080 2.148 10.940 1.00 92.44 181 PHE A N 1
ATOM 1405 C CA . PHE A 1 181 ? -4.400 2.228 10.341 1.00 92.44 181 PHE A CA 1
ATOM 1406 C C . PHE A 1 181 ? -4.915 0.831 10.025 1.00 92.44 181 PHE A C 1
ATOM 1408 O O . PHE A 1 181 ? -4.172 -0.033 9.548 1.00 92.44 181 PHE A O 1
ATOM 1415 N N . ILE A 1 182 ? -6.208 0.644 10.259 1.00 94.12 182 ILE A N 1
ATOM 1416 C CA . ILE A 1 182 ? -6.983 -0.464 9.725 1.00 94.12 182 ILE A CA 1
ATOM 1417 C C . ILE A 1 182 ? -7.373 -0.109 8.303 1.00 94.12 182 ILE A C 1
ATOM 1419 O O . ILE A 1 182 ? -7.912 0.967 8.042 1.00 94.12 182 ILE A O 1
ATOM 1423 N N . VAL A 1 183 ? -7.076 -1.018 7.388 1.00 94.19 183 VAL A N 1
ATOM 1424 C CA . VAL A 1 183 ? -7.262 -0.836 5.959 1.00 94.19 183 VAL A CA 1
ATOM 1425 C C . VAL A 1 183 ? -8.049 -2.005 5.392 1.00 94.19 183 VAL A C 1
ATOM 1427 O O . VAL A 1 183 ? -7.692 -3.163 5.600 1.00 94.19 183 VAL A O 1
ATOM 1430 N N . GLU A 1 184 ? -9.092 -1.703 4.632 1.00 95.25 184 GLU A N 1
ATOM 1431 C CA . GLU A 1 184 ? -9.763 -2.672 3.772 1.00 95.25 184 GLU A CA 1
ATOM 1432 C C . GLU A 1 184 ? -8.987 -2.764 2.449 1.00 95.25 184 GLU A C 1
ATOM 1434 O O . GLU A 1 184 ? -8.883 -1.755 1.742 1.00 95.25 184 GLU A O 1
ATOM 1439 N N . PRO A 1 185 ? -8.406 -3.924 2.090 1.00 91.50 185 PRO A N 1
ATOM 1440 C CA . PRO A 1 185 ? -7.679 -4.076 0.835 1.00 91.50 185 PRO A CA 1
ATOM 1441 C C . PRO A 1 185 ? -8.554 -3.758 -0.376 1.00 91.50 185 PRO A C 1
ATOM 1443 O O . PRO A 1 185 ? -9.736 -4.094 -0.411 1.00 91.50 185 PRO A O 1
ATOM 1446 N N . PHE A 1 186 ? -7.958 -3.164 -1.410 1.00 89.19 186 PHE A N 1
ATOM 1447 C CA . PHE A 1 186 ? -8.691 -2.832 -2.626 1.00 89.19 186 PHE A CA 1
ATOM 1448 C C . PHE A 1 186 ? -9.383 -4.044 -3.254 1.00 89.19 186 PHE A C 1
ATOM 1450 O O . PHE A 1 186 ? -8.763 -5.080 -3.517 1.00 89.19 186 PHE A O 1
ATOM 1457 N N . THR A 1 187 ? -10.649 -3.858 -3.625 1.00 87.19 187 THR A N 1
ATOM 1458 C CA . THR A 1 187 ? -11.371 -4.792 -4.495 1.00 87.19 187 THR A CA 1
ATOM 1459 C C . THR A 1 187 ? -10.725 -4.873 -5.885 1.00 87.19 187 THR A C 1
ATOM 1461 O O . THR A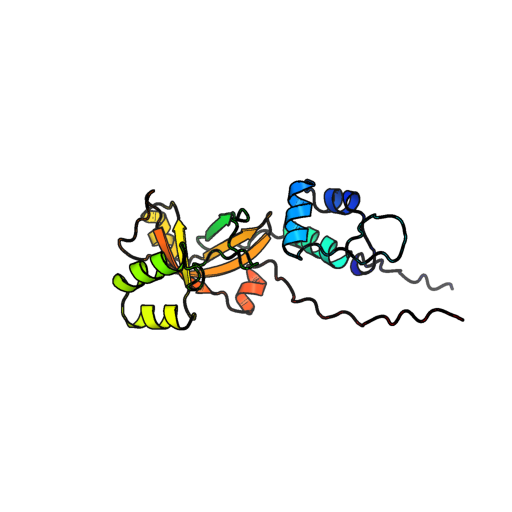 1 187 ? -9.964 -3.995 -6.298 1.00 87.19 187 THR A O 1
ATOM 1464 N N . GLY A 1 188 ? -11.070 -5.889 -6.686 1.00 80.81 188 GLY A N 1
ATOM 1465 C CA . GLY A 1 188 ? -10.556 -6.007 -8.061 1.00 80.81 188 GLY A CA 1
ATOM 1466 C C . GLY A 1 188 ? -10.844 -4.777 -8.941 1.00 80.81 188 GLY A C 1
ATOM 1467 O O . GLY A 1 188 ? -10.014 -4.391 -9.770 1.00 80.81 188 GLY A O 1
ATOM 1468 N N . ARG A 1 189 ? -11.986 -4.112 -8.720 1.00 83.06 189 ARG A N 1
ATOM 1469 C CA . ARG A 1 189 ? -12.339 -2.863 -9.408 1.00 83.06 189 ARG A CA 1
ATOM 1470 C C . ARG A 1 189 ? -11.418 -1.719 -8.993 1.00 83.06 189 ARG A C 1
ATOM 1472 O O . ARG A 1 189 ? -10.871 -1.045 -9.855 1.00 83.06 189 ARG A O 1
ATOM 1479 N N . GLU A 1 190 ? -11.207 -1.531 -7.697 1.00 86.44 190 GLU A N 1
ATOM 1480 C CA . GLU A 1 190 ? -10.334 -0.474 -7.178 1.00 86.44 190 GLU A CA 1
ATOM 1481 C C . GLU A 1 190 ? -8.875 -0.680 -7.549 1.00 86.44 190 GLU A C 1
ATOM 1483 O O . GLU A 1 190 ? -8.201 0.276 -7.911 1.00 86.44 190 GLU A O 1
ATOM 1488 N N . ARG A 1 191 ? -8.402 -1.929 -7.560 1.00 80.62 191 ARG A N 1
ATOM 1489 C CA . ARG A 1 191 ? -7.072 -2.256 -8.082 1.00 80.62 191 ARG A CA 1
ATOM 1490 C C . ARG A 1 191 ? -6.921 -1.823 -9.536 1.00 80.62 191 ARG A C 1
ATOM 1492 O O . ARG A 1 191 ? -5.862 -1.351 -9.914 1.00 80.62 191 ARG A O 1
ATOM 1499 N N . THR A 1 192 ? -7.977 -1.926 -10.342 1.00 77.19 192 THR A N 1
ATOM 1500 C CA . THR A 1 192 ? -7.965 -1.442 -11.733 1.00 77.19 192 THR A CA 1
ATOM 1501 C C . THR A 1 192 ? -7.921 0.087 -11.823 1.00 77.19 192 THR A C 1
ATOM 1503 O O . THR A 1 192 ? -7.378 0.627 -12.784 1.00 77.19 192 THR A O 1
ATOM 1506 N N . THR A 1 193 ? -8.480 0.788 -10.834 1.00 80.00 193 THR A N 1
ATOM 1507 C CA . THR A 1 193 ? -8.520 2.256 -10.782 1.00 80.00 193 THR A CA 1
ATOM 1508 C C . THR A 1 193 ? -7.233 2.864 -10.226 1.00 80.00 193 THR A C 1
ATOM 1510 O O . THR A 1 193 ? -6.710 3.813 -10.807 1.00 80.00 193 THR A O 1
ATOM 1513 N N . TYR A 1 194 ? -6.738 2.344 -9.104 1.00 79.50 194 TYR A N 1
ATOM 1514 C CA . TYR A 1 194 ? -5.665 2.962 -8.321 1.00 79.50 194 TYR A CA 1
ATOM 1515 C C . TYR A 1 194 ? -4.321 2.267 -8.482 1.00 79.50 194 TYR A C 1
ATOM 1517 O O . TYR A 1 194 ? -3.282 2.919 -8.387 1.00 79.50 194 TYR A O 1
ATOM 1525 N N . CYS A 1 195 ? -4.315 0.955 -8.716 1.00 77.56 195 CYS A N 1
ATOM 1526 C CA . CYS A 1 195 ? -3.071 0.233 -8.912 1.00 77.56 195 CYS A CA 1
ATOM 1527 C C . CYS A 1 195 ? -2.699 0.238 -10.389 1.00 77.56 195 CYS A C 1
ATOM 1529 O O . CYS A 1 195 ? -3.517 0.070 -11.297 1.00 77.56 195 CYS A O 1
ATOM 1531 N N . HIS A 1 196 ? -1.403 0.344 -10.634 1.00 73.81 196 HIS A N 1
ATOM 1532 C CA . HIS A 1 196 ? -0.823 -0.104 -11.878 1.00 73.81 196 HIS A CA 1
ATOM 1533 C C . HIS A 1 196 ? -0.934 -1.630 -11.833 1.00 73.81 196 HIS A C 1
ATOM 1535 O O . HIS A 1 196 ? -0.111 -2.318 -11.232 1.00 73.81 196 HIS A O 1
ATOM 1541 N N . THR A 1 197 ? -2.055 -2.145 -12.346 1.00 56.72 197 THR A N 1
ATOM 1542 C CA . THR A 1 197 ? -2.416 -3.559 -12.273 1.00 56.72 197 THR A CA 1
ATOM 1543 C C . THR A 1 197 ? -1.308 -4.430 -12.841 1.00 56.72 197 THR A C 1
ATOM 1545 O O . THR A 1 197 ? -1.120 -4.482 -14.059 1.00 56.72 197 THR A O 1
ATOM 1548 N N . TYR A 1 198 ? -0.669 -5.206 -11.969 1.00 53.28 198 TYR A N 1
ATOM 1549 C CA . TYR A 1 198 ? -0.008 -6.445 -12.342 1.00 53.28 198 TYR A CA 1
ATOM 1550 C C . TYR A 1 198 ? -1.098 -7.373 -12.887 1.00 53.28 198 TYR A C 1
ATOM 1552 O O . TYR A 1 198 ? -1.778 -8.068 -12.132 1.00 53.28 198 TYR A O 1
ATOM 1560 N N . ARG A 1 199 ? -1.347 -7.361 -14.204 1.00 40.59 199 ARG A N 1
ATOM 1561 C CA . ARG A 1 199 ? -2.004 -8.525 -14.798 1.00 40.59 199 ARG A CA 1
ATOM 1562 C C . ARG A 1 199 ? -1.070 -9.681 -14.477 1.00 40.59 199 ARG A C 1
ATOM 1564 O O . ARG A 1 199 ? 0.054 -9.683 -14.975 1.00 40.59 199 ARG A O 1
ATOM 1571 N N . THR A 1 200 ? -1.520 -10.632 -13.653 1.00 35.88 200 THR A N 1
ATOM 1572 C CA . THR A 1 200 ? -0.908 -11.962 -13.599 1.00 35.88 200 THR A CA 1
ATOM 1573 C C . THR A 1 200 ? -0.650 -12.336 -15.051 1.00 35.88 200 THR A C 1
ATOM 1575 O O . THR A 1 200 ? -1.596 -12.232 -15.845 1.00 35.88 200 THR A O 1
ATOM 1578 N N . PRO A 1 201 ? 0.600 -12.622 -15.450 1.00 35.75 201 PRO A N 1
ATOM 1579 C CA . PRO A 1 201 ? 0.884 -12.879 -16.845 1.00 35.75 201 PRO A CA 1
ATOM 1580 C C . PRO A 1 201 ? -0.076 -13.974 -17.287 1.00 35.75 201 PRO A C 1
ATOM 1582 O O . PRO A 1 201 ? -0.039 -15.087 -16.763 1.00 35.75 201 PRO A O 1
ATOM 1585 N N . LYS A 1 202 ? -0.980 -13.652 -18.224 1.00 32.50 202 LYS A N 1
ATOM 1586 C CA . LYS A 1 202 ? -1.552 -14.710 -19.044 1.00 32.50 202 LYS A CA 1
ATOM 1587 C C . LYS A 1 202 ? -0.322 -15.385 -19.615 1.00 32.50 202 LYS A C 1
ATOM 1589 O O . LYS A 1 202 ? 0.478 -14.701 -20.255 1.00 32.50 202 LYS A O 1
ATOM 1594 N N . VAL A 1 203 ? -0.122 -16.658 -19.286 1.00 39.06 203 VAL A N 1
ATOM 1595 C CA . VAL A 1 203 ? 0.848 -17.491 -19.988 1.00 39.06 203 VAL A CA 1
ATOM 1596 C C . VAL A 1 203 ? 0.540 -17.243 -21.461 1.00 39.06 203 VAL A C 1
ATOM 1598 O O . VAL A 1 203 ? -0.565 -17.539 -21.920 1.00 39.06 203 VAL A O 1
ATOM 1601 N N . GLY A 1 204 ? 1.431 -16.518 -22.142 1.00 35.84 204 GLY A N 1
ATOM 1602 C CA . GLY A 1 204 ? 1.291 -16.295 -23.572 1.00 35.84 204 GLY A CA 1
ATOM 1603 C C . GLY A 1 204 ? 1.248 -17.663 -24.248 1.00 35.84 204 GLY A C 1
ATOM 1604 O O . GLY A 1 204 ? 1.715 -18.635 -23.647 1.00 35.84 204 GLY A O 1
ATOM 1605 N N . PRO A 1 205 ? 0.672 -17.781 -25.454 1.00 31.47 205 PRO A N 1
ATOM 1606 C CA . PRO A 1 205 ? 0.720 -19.045 -26.174 1.00 31.47 205 PRO A CA 1
ATOM 1607 C C . PRO A 1 205 ? 2.165 -19.555 -26.173 1.00 31.47 205 PRO A C 1
ATOM 1609 O O . PRO A 1 205 ? 3.087 -18.814 -26.521 1.00 31.47 205 PRO A O 1
ATOM 1612 N N . VAL A 1 206 ? 2.360 -20.785 -25.691 1.00 36.28 206 VAL A N 1
ATOM 1613 C CA . VAL A 1 206 ? 3.654 -21.462 -25.756 1.00 36.28 206 VAL A CA 1
ATOM 1614 C C . VAL A 1 206 ? 3.955 -21.601 -27.240 1.00 36.28 206 VAL A C 1
ATOM 1616 O O . VAL A 1 206 ? 3.287 -22.356 -27.941 1.00 36.28 206 VAL A O 1
ATOM 1619 N N . VAL A 1 207 ? 4.904 -20.815 -27.740 1.00 35.56 207 VAL A N 1
ATOM 1620 C CA . VAL A 1 207 ? 5.445 -21.039 -29.075 1.00 35.56 207 VAL A CA 1
ATOM 1621 C C . VAL A 1 207 ? 6.363 -22.245 -28.934 1.00 35.56 207 VAL A C 1
ATOM 1623 O O . VAL A 1 207 ? 7.473 -22.122 -28.416 1.00 35.56 207 VAL A O 1
ATOM 1626 N N . GLU A 1 208 ? 5.878 -23.424 -29.325 1.00 31.30 208 GLU A N 1
ATOM 1627 C CA . GLU A 1 208 ? 6.762 -24.553 -29.603 1.00 31.30 208 GLU A CA 1
ATOM 1628 C C . GLU A 1 208 ? 7.707 -24.122 -30.723 1.00 31.30 208 GLU A C 1
ATOM 1630 O O . GLU A 1 208 ? 7.304 -23.913 -31.869 1.00 31.30 208 GLU A O 1
ATOM 1635 N N . VAL A 1 209 ? 8.975 -23.927 -30.373 1.00 34.94 209 VAL A N 1
ATOM 1636 C CA . VAL A 1 209 ? 10.030 -23.715 -31.357 1.00 34.94 209 VAL A CA 1
ATOM 1637 C C . VAL A 1 209 ? 10.306 -25.073 -31.993 1.00 34.94 209 VAL A C 1
ATOM 1639 O O . VAL A 1 209 ? 11.061 -25.880 -31.455 1.00 34.94 209 VAL A O 1
ATOM 1642 N N . VAL A 1 210 ? 9.651 -25.342 -33.121 1.00 31.88 210 VAL A N 1
ATOM 1643 C CA . VAL A 1 210 ? 9.981 -26.483 -33.977 1.00 31.88 210 VAL A CA 1
ATOM 1644 C C . VAL A 1 210 ? 11.239 -26.112 -34.755 1.00 31.88 210 VAL A C 1
ATOM 1646 O O . VAL A 1 210 ? 11.216 -25.216 -35.601 1.00 31.88 210 VAL A O 1
ATOM 1649 N N . TYR A 1 211 ? 12.353 -26.768 -34.439 1.00 34.81 211 TYR A N 1
ATOM 1650 C CA . TYR A 1 211 ? 13.561 -26.663 -35.249 1.00 34.81 211 TYR A CA 1
ATOM 1651 C C . TYR A 1 211 ? 13.353 -27.455 -36.548 1.00 34.81 211 TYR A C 1
ATOM 1653 O O . TYR A 1 211 ? 12.914 -28.603 -36.468 1.00 34.81 211 TYR A O 1
ATOM 1661 N N . PRO A 1 212 ? 13.629 -26.875 -37.729 1.00 42.31 212 PRO A N 1
ATOM 1662 C CA . PRO A 1 212 ? 13.657 -27.646 -38.963 1.00 42.31 212 PRO A CA 1
ATOM 1663 C C . PRO A 1 212 ? 14.826 -28.640 -38.920 1.00 42.31 212 PRO A C 1
ATOM 1665 O O . PRO A 1 212 ? 15.929 -28.269 -38.509 1.00 42.31 212 PRO A O 1
ATOM 1668 N N . GLU A 1 213 ? 14.545 -29.887 -39.307 1.00 45.53 213 GLU A N 1
ATOM 1669 C CA . GLU A 1 213 ? 15.544 -30.946 -39.529 1.00 45.53 213 GLU A CA 1
ATOM 1670 C C . GLU A 1 213 ? 16.517 -30.600 -40.665 1.00 45.53 213 GLU A C 1
ATOM 1672 O O . GLU A 1 213 ? 16.074 -29.995 -41.673 1.00 45.53 213 GLU A O 1
#

Secondary structure (DSSP, 8-state):
----------GGGPEEEHHHHHHHHT--HHHHHHHHHTTSSPEE---SSS---EEEHHHHHHHHHHHT------S-EEEEE------SSS---SB--TT-TTTHHHHHHHHHHHS-HHHHHHHHTTSSEEEEEE---HHHHHHHHHTT-EEEEEETTEEEEEEEEEEEPSS--BTTTBEEEEEEEPPHHHHHHHS------------------

Foldseek 3Di:
DDDPPPPPPDLQADWAFPVRLCVLLVHDPVLSVVCPLQVLWDFDDDPDPDDTTTTRSVSSVLSSVQLPDDQPDPAQEAEAADDPDDDPDRDDDQFQDCVSVVPSVVVLVVLLVQDDPVLNVCCVVVQKTKGKQADDDPVSQVRQQVRQYKYFYAYSSFTEWIFTFNHWRPPDQPPPGMTMTIGRTDDPVVCVRRGSDPPVDPPPPPPPPDDDD

Organism: NCBI:txid2765362

pLDDT: mean 72.22, std 18.81, range [30.33, 95.25]

Radius of gyration: 21.52 Å; chains: 1; bounding box: 43×47×79 Å

Sequence (213 aa):
MQTTESMTYGLAFAGYSLESVQEILGISDGRAKKLRDQNLLRPTPDSGKGKRERFVGWDVEYLAAARQRALPVTQPTLVCAMGVEHIAYQVPSMFFDRNDVAHGARVLDSVAEELPAEINQLVADRTYRVTGHWKVSDEDAKRLVEENGIAVASYTGFILDGGRVIAEVPRHRWQGGGRCFIVEPFTGRERTTYCHTYRTPKVGPVVEVVYPE